Protein 4DI9 (pdb70)

B-factor: mean 16.0, std 7.0, range [6.7, 47.89]

Organism: Sphingobium sp. (strain NBRC 103272 / SYK-6) (NCBI:txid627192)

Nearest PDB structures (foldseek):
  4di9-assembly1_A  TM=1.003E+00  e=6.866E-66  Sphingomonas paucimobilis
  4dia-assembly1_A  TM=9.971E-01  e=6.787E-59  Sphingomonas paucimobilis
  4d8l-assembly1_A  TM=9.902E-01  e=5.652E-59  Sphingomonas paucimobilis
  4i6k-assembly1_A  TM=8.486E-01  e=2.952E-19  Acinetobacter baumannii AB0057
  4mup-assembly1_A  TM=8.308E-01  e=1.870E-17  Agrobacterium fabrum str. C58

GO terms:
  GO:001961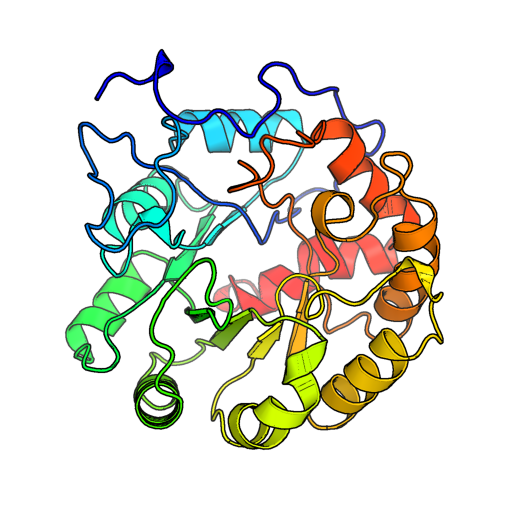9 3,4-dihydroxybenzoate catabolic process (P, IDA)
  GO:0047554 2-pyrone-4,6-dicarboxylate lactonase activity (F, IDA)
  GO:0047554 2-pyrone-4,6-dicarboxylate lactonase activity (F, EXP)

Foldseek 3Di:
DDQVPFDQQADPDFDQAPDAADPQFEQEAAEFDDCCVHQNWDPQFLGGHHGCALVNVVVVCVSHHHQAYAYEDALRRPQPCVRVLVSLVVSVPRYAYEGAHDLVDDLVVLVVNVVSRYQEYEFEPDCSGGVDGPLVSVLNSLVSHPPQHEYEYEAALVCLVVCLVSVVSRPHAYEYECLNQDQLQQFQPGDSNVSSVVSCVVDVRYAYELADLVRRQVVDPVSVSSLGNQLVVCVVSLQRYAYHQHPVRPPNSVPHDRSSSRSNSQCSSQVDPSSSCNHTHVNVCCRRVVVVD

Sequence (293 aa):
LTNDERILSWNETTPSKPRYTPPPGAIDAHCHVFGPMAQFPFSPKAKYLPRDAGPDMLFALRDHLGFARNVIVQASCHGTDNAATLDAIARRAQGKARGIAVVDDPAIDEAELAALHEGGMRGIRFNFLKRLVDDAPKDKFLEVAGRLPAGWHVVIYFEADILEELRPFMDAIPVPIVIDHMGRPDVRQGPDGADMKAFRRLLDSREDIWFKATCPDRLDPAGPPWDDFARSVAPLVADYADRVIWGTAWPHPNMQDAIPDDGLVVDMIPRIAPTPELQHKMLVTNPMRLYWSEEM

Secondary structure (DSSP, 8-state):
--GGGSBP-S-SSPPPPSS-PPTT-EEEEE--B--TTTSPPPTT-S--BPPB-HHHHHHHHHHHT-SEEEEEPPGGGTT--HHHHHHHHHTTTSEEEEE---TT--HHHHHHHHHTTEEEEEEE--TTT-S---HHHHHHHHTSPPTT-EEEEE--GGGHHHHHHHHHH-SS-EEEGGGG---GGG-TTSHHHHHHHHHHHH-TTEEEE---HHHH-TT-TT-HHHHHHHHHHHHHTTTSEE----TT-TT-TTS---HHHHHHTHHHHS-SHHHHHIIIIIHHHHHH-GGG-

Radius of gyration: 17.57 Å; Cα contacts (8 Å, |Δi|>4): 582; chains: 1; bounding box: 41×47×46 Å

CATH classification: 3.20.20.140

Solvent-accessible surface area: 11926 Å² total; per-residue (Å²): 120,90,58,108,125,16,73,46,2,10,44,121,120,27,52,131,15,217,29,114,10,34,130,28,0,0,2,0,2,0,6,1,0,1,33,49,102,118,42,84,22,21,142,171,27,95,28,64,3,42,29,0,6,12,105,75,0,24,62,12,37,87,51,2,37,10,35,35,1,0,0,0,0,2,17,0,3,15,80,75,10,36,2,1,50,42,0,12,62,135,7,155,54,95,5,38,0,0,0,35,13,78,32,84,16,75,92,73,99,1,52,63,18,50,148,30,8,0,34,0,1,18,6,13,13,1,118,112,15,47,89,104,19,44,68,97,114,20,56,116,1,0,52,72,25,30,101,74,3,3,0,0,0,7,1,73,32,124,40,6,98,98,0,67,95,9,1,97,55,3,82,29,47,0,0,0,0,3,2,2,50,3,38,0,142,79,4,32,100,12,71,32,2,101,16,3,36,124,2,1,106,54,38,161,52,1,26,0,0,0,0,2,2,14,36,14,2,99,87,19,75,89,9,74,36,0,6,116,0,0,24,47,0,0,55,89,26,18,76,37,1,0,3,1,1,1,7,0,0,13,48,21,77,140,60,69,5,28,0,0,72,3,0,24,4,0,43,101,0,0,84,53,102,114,24,30,97,68,0,0,24,37,0,0,18,98,18,1,3,72,111,94,116

InterPro domains:
  IPR006680 Amidohydrolase-related [PF04909] (26-288)
  IPR032466 Metal-dependent hydrolase [SSF51556] (22-288)
  IPR052358 Aromatic Compound Degradation Hydrolases [PTHR35563] (15-288)

Structure (mmCIF, N/CA/C/O backbone):
data_4DI9
#
_entry.id   4DI9
#
_cell.length_a   73.552
_cell.length_b   50.952
_cell.length_c   73.346
_cell.angle_alpha   90.00
_cell.angle_beta   91.86
_cell.angle_gamma   90.00
#
_symmetry.space_group_name_H-M   'C 1 2 1'
#
loop_
_entity.id
_entity.type
_entity.pdbx_description
1 polymer '2-pyrone-4,6-dicarbaxylate hydrolase'
2 non-polymer '(1E,3Z)-4-hydroxybuta-1,3-diene-1,2,4-tricarboxylic acid'
3 non-polymer 'ACETATE ION'
4 water water
#
loop_
_atom_site.group_PDB
_atom_site.id
_atom_site.type_symbol
_atom_site.label_atom_id
_atom_site.label_alt_id
_atom_site.label_comp_id
_atom_site.label_asym_id
_atom_site.label_entity_id
_atom_site.label_seq_id
_atom_site.pdbx_PDB_ins_code
_atom_site.Cartn_x
_atom_site.Cartn_y
_atom_site.Cartn_z
_atom_site.occupancy
_atom_site.B_iso_or_equiv
_atom_site.auth_seq_id
_atom_site.auth_comp_id
_atom_site.auth_asym_id
_atom_site.auth_atom_id
_atom_site.pdbx_PDB_model_num
ATOM 1 N N . LEU A 1 3 ? 5.151 12.651 16.206 1.00 32.03 3 LEU A N 1
ATOM 2 C CA . LEU A 1 3 ? 5.405 12.287 17.571 1.00 31.45 3 LEU A CA 1
ATOM 3 C C . LEU A 1 3 ? 6.799 12.300 18.083 1.00 29.32 3 LEU A C 1
ATOM 4 O O . LEU A 1 3 ? 7.510 11.415 17.806 1.00 28.96 3 LEU A O 1
ATOM 9 N N . THR A 1 4 ? 7.146 13.362 18.796 1.00 27.49 4 THR A N 1
ATOM 10 C CA . THR A 1 4 ? 8.479 13.891 18.888 1.00 24.50 4 THR A CA 1
ATOM 11 C C . THR A 1 4 ? 9.390 12.914 19.626 1.00 21.43 4 THR A C 1
ATOM 12 O O . THR A 1 4 ? 8.980 12.259 20.496 1.00 21.15 4 THR A O 1
ATOM 16 N N . ASN A 1 5 ? 10.645 12.924 19.229 1.00 19.11 5 ASN A N 1
ATOM 17 C CA . ASN A 1 5 ? 11.581 11.930 19.717 1.00 17.38 5 ASN A CA 1
ATOM 18 C C . ASN A 1 5 ? 11.679 11.842 21.232 1.00 16.63 5 ASN A C 1
ATOM 19 O O . ASN A 1 5 ? 11.660 10.740 21.802 1.00 15.69 5 ASN A O 1
ATOM 24 N N . ASP A 1 6 ? 11.780 12.981 21.906 1.00 17.04 6 ASP A N 1
ATOM 25 C CA . ASP A 1 6 ? 11.970 12.924 23.348 1.00 18.90 6 ASP A CA 1
ATOM 26 C C . ASP A 1 6 ? 10.686 12.526 24.122 1.00 18.42 6 ASP A C 1
ATOM 27 O O . ASP A 1 6 ? 10.737 12.293 25.336 1.00 18.75 6 ASP A O 1
ATOM 32 N N . GLU A 1 7 ? 9.563 12.404 23.401 1.00 18.31 7 GLU A N 1
ATOM 33 C CA . GLU A 1 7 ? 8.317 11.858 23.978 1.00 18.81 7 GLU A CA 1
ATOM 34 C C . GLU A 1 7 ? 8.187 10.338 23.839 1.00 17.61 7 GLU A C 1
ATOM 35 O O . GLU A 1 7 ? 7.427 9.701 24.572 1.00 18.10 7 GLU A O 1
ATOM 41 N N . ARG A 1 8 ? 8.931 9.753 22.908 1.00 15.70 8 ARG A N 1
ATOM 42 C CA . ARG A 1 8 ? 8.886 8.311 22.680 1.00 14.73 8 ARG A CA 1
ATOM 43 C C . ARG A 1 8 ? 9.791 7.578 23.672 1.00 14.51 8 ARG A C 1
ATOM 44 O O . ARG A 1 8 ? 10.531 8.224 24.417 1.00 15.14 8 ARG A O 1
ATOM 52 N N . ILE A 1 9 ? 9.730 6.243 23.680 1.00 12.86 9 ILE A N 1
ATOM 53 C CA . ILE A 1 9 ? 10.339 5.450 24.755 1.00 12.72 9 ILE A CA 1
ATOM 54 C C . ILE A 1 9 ? 11.839 5.261 24.605 1.00 11.62 9 ILE A C 1
ATOM 55 O O . ILE A 1 9 ? 12.308 4.677 23.629 1.00 12.85 9 ILE A O 1
ATOM 60 N N . LEU A 1 10 ? 12.571 5.740 25.608 1.00 11.57 10 LEU A N 1
ATOM 61 C CA . LEU A 1 10 ? 14.012 5.474 25.719 1.00 10.99 10 LEU A CA 1
ATOM 62 C C . LEU A 1 10 ? 14.218 4.166 26.476 1.00 10.13 10 LEU A C 1
ATOM 63 O O . LEU A 1 10 ? 13.719 3.991 27.587 1.00 10.60 10 LEU A O 1
ATOM 68 N N . SER A 1 11 ? 14.952 3.241 25.871 1.00 8.81 11 SER A N 1
ATOM 69 C CA . SER A 1 11 ? 15.192 1.949 26.494 1.00 8.37 11 SER A CA 1
ATOM 70 C C . SER A 1 11 ? 16.668 1.569 26.582 1.00 8.35 11 SER A C 1
ATOM 71 O O . SER A 1 11 ? 16.997 0.440 26.950 1.00 8.85 11 SER A O 1
ATOM 74 N N . TRP A 1 12 ? 17.542 2.528 26.265 1.00 7.93 12 TRP A N 1
ATOM 75 C CA . TRP A 1 12 ? 18.987 2.294 26.323 1.00 8.19 12 TRP A CA 1
ATOM 76 C C . TRP A 1 12 ? 19.674 3.351 27.173 1.00 8.17 12 TRP A C 1
ATOM 77 O O . TRP A 1 12 ? 19.107 4.410 27.481 1.00 8.60 12 TRP A O 1
ATOM 88 N N . ASN A 1 13 ? 20.908 3.035 27.553 1.00 8.93 13 ASN A N 1
ATOM 89 C CA . ASN A 1 13 ? 21.761 3.920 28.306 1.00 9.86 13 ASN A CA 1
ATOM 90 C C . ASN A 1 13 ? 22.473 4.847 27.327 1.00 10.48 13 ASN A C 1
ATOM 91 O O . ASN A 1 13 ? 23.158 4.383 26.406 1.00 11.07 13 ASN A O 1
ATOM 96 N N . GLU A 1 14 ? 22.293 6.155 27.503 1.00 11.19 14 GLU A N 1
ATOM 97 C CA . GLU A 1 14 ? 22.847 7.117 26.557 1.00 12.58 14 GLU A CA 1
ATOM 98 C C . GLU A 1 14 ? 24.347 7.338 26.716 1.00 13.19 14 GLU A C 1
ATOM 99 O O . GLU A 1 14 ? 24.986 7.883 25.805 1.00 14.54 14 GLU A O 1
ATOM 105 N N . THR A 1 15 ? 24.892 6.910 27.853 1.00 12.61 15 THR A N 1
ATOM 106 C CA A THR A 1 15 ? 26.326 7.004 28.127 0.50 12.97 15 THR A CA 1
ATOM 107 C CA B THR A 1 15 ? 26.323 7.009 28.135 0.50 12.97 15 THR A CA 1
ATOM 108 C C . THR A 1 15 ? 26.806 5.683 28.732 1.00 12.48 15 THR A C 1
ATOM 109 O O . THR A 1 15 ? 27.156 5.611 29.918 1.00 13.63 15 THR A O 1
ATOM 116 N N . PRO A 1 16 ? 26.803 4.611 27.919 1.00 11.72 16 PRO A N 1
ATOM 117 C CA . PRO A 1 16 ? 27.162 3.314 28.469 1.00 11.73 16 PRO A CA 1
ATOM 118 C C . PRO A 1 16 ? 28.612 3.257 28.916 1.00 11.89 16 PRO A C 1
ATOM 119 O O . PRO A 1 16 ? 29.480 3.945 28.347 1.00 12.30 16 PRO A O 1
ATOM 123 N N . SER A 1 17 ? 28.865 2.448 29.936 1.00 11.39 17 SER A N 1
ATOM 124 C CA . SER A 1 17 ? 30.236 2.205 30.365 1.00 11.52 17 SER A CA 1
ATOM 125 C C . SER A 1 17 ? 31.054 1.528 29.272 1.00 11.89 17 SER A C 1
ATOM 126 O O . SER A 1 17 ? 30.520 0.822 28.419 1.00 11.51 17 SER A O 1
ATOM 129 N N . LYS A 1 18 ? 32.366 1.726 29.317 1.00 13.32 18 LYS A N 1
ATOM 130 C CA . LYS A 1 18 ? 33.252 0.958 28.471 1.00 14.74 18 LYS A CA 1
ATOM 131 C C . LYS A 1 18 ? 33.318 -0.456 29.036 1.00 13.59 18 LYS A C 1
ATOM 132 O O . LYS A 1 18 ? 33.462 -0.628 30.249 1.00 14.12 18 LYS A O 1
ATOM 138 N N . PRO A 1 19 ? 33.204 -1.478 28.170 1.00 12.98 19 PRO A N 1
ATOM 139 C CA . PRO A 1 19 ? 33.396 -2.818 28.706 1.00 12.50 19 PRO A CA 1
ATOM 140 C C . PRO A 1 19 ? 34.826 -2.993 29.234 1.00 12.40 19 PRO A C 1
ATOM 141 O O . PRO A 1 19 ? 35.784 -2.425 28.675 1.00 12.65 19 PRO A O 1
ATOM 145 N N . ARG A 1 20 ? 34.969 -3.742 30.320 1.00 12.19 20 ARG A N 1
ATOM 146 C CA . ARG A 1 20 ? 36.289 -4.200 30.753 1.00 13.80 20 ARG A CA 1
ATOM 147 C C . ARG A 1 20 ? 36.856 -5.237 29.775 1.00 13.39 20 ARG A C 1
ATOM 148 O O . ARG A 1 20 ? 38.085 -5.355 29.616 1.00 14.41 20 ARG A O 1
ATOM 156 N N . TYR A 1 21 ? 35.964 -5.992 29.136 1.00 12.14 21 TYR A N 1
ATOM 157 C CA . TYR A 1 21 ? 36.326 -7.022 28.167 1.00 11.89 21 TYR A CA 1
ATOM 158 C C . TYR A 1 21 ? 36.502 -6.415 26.776 1.00 13.29 21 TYR A C 1
ATOM 159 O O . TYR A 1 21 ? 35.664 -5.645 26.328 1.00 14.10 21 TYR A O 1
ATOM 168 N N . THR A 1 22 ? 37.566 -6.815 26.082 1.00 14.11 22 THR A N 1
ATOM 169 C CA . THR A 1 22 ? 37.830 -6.370 24.708 1.00 14.69 22 THR A CA 1
ATOM 170 C C . THR A 1 22 ? 37.512 -7.496 23.719 1.00 13.90 22 THR A C 1
ATOM 171 O O . THR A 1 22 ? 38.202 -8.520 23.696 1.00 14.35 22 THR A O 1
ATOM 175 N N . PRO A 1 23 ? 36.444 -7.333 22.904 1.00 12.55 23 PRO A N 1
ATOM 176 C CA . PRO A 1 23 ? 36.138 -8.371 21.922 1.00 12.11 23 PRO A CA 1
ATOM 177 C C . PRO A 1 23 ? 37.288 -8.570 20.927 1.00 12.25 23 PRO A C 1
ATOM 178 O O . PRO A 1 23 ? 38.046 -7.626 20.643 1.00 12.98 23 PRO A O 1
ATOM 182 N N . PRO A 1 24 ? 37.422 -9.791 20.402 1.00 12.08 24 PRO A N 1
ATOM 183 C CA . PRO A 1 24 ? 38.503 -10.061 19.460 1.00 12.72 24 PRO A CA 1
ATOM 184 C C . PRO A 1 24 ? 38.264 -9.372 18.121 1.00 13.07 24 PRO A C 1
ATOM 185 O O . PRO A 1 24 ? 37.144 -8.936 17.844 1.00 12.67 24 PRO A O 1
ATOM 189 N N . PRO A 1 25 ? 39.306 -9.266 17.290 1.00 13.11 25 PRO A N 1
ATOM 190 C CA . PRO A 1 25 ? 39.106 -8.792 15.928 1.00 12.80 25 PRO A CA 1
ATOM 191 C C . PRO A 1 25 ? 38.025 -9.612 15.215 1.00 12.55 25 PRO A C 1
ATOM 192 O O . PRO A 1 25 ? 37.949 -10.836 15.382 1.00 13.19 25 PRO A O 1
ATOM 196 N N . GLY A 1 26 ? 37.169 -8.937 14.449 1.00 12.52 26 GLY A N 1
ATOM 197 C CA . GLY A 1 26 ? 36.136 -9.628 13.689 1.00 12.49 26 GLY A CA 1
ATOM 198 C C . GLY A 1 26 ? 34.895 -10.033 14.471 1.00 11.66 26 GLY A C 1
ATOM 199 O O . GLY A 1 26 ? 34.039 -10.734 13.933 1.00 12.44 26 GLY A O 1
ATOM 200 N N . ALA A 1 27 ? 34.799 -9.589 15.720 1.00 10.83 27 ALA A N 1
ATOM 201 C CA . ALA A 1 27 ? 33.662 -9.975 16.567 1.00 10.13 27 ALA A CA 1
ATOM 202 C C . ALA A 1 27 ? 32.340 -9.457 16.026 1.00 9.72 27 ALA A C 1
ATOM 203 O O . ALA A 1 27 ? 32.226 -8.315 15.576 1.00 9.95 27 ALA A O 1
ATOM 205 N N . ILE A 1 28 ? 31.339 -10.321 16.102 1.00 9.15 28 ILE A N 1
ATOM 206 C CA . ILE A 1 28 ? 30.021 -10.022 15.556 1.00 8.41 28 ILE A CA 1
ATOM 207 C C . ILE A 1 28 ? 28.981 -9.913 16.664 1.00 8.18 28 ILE A C 1
ATOM 208 O O . ILE A 1 28 ? 28.793 -10.847 17.473 1.00 8.48 28 ILE A O 1
ATOM 213 N N . ASP A 1 29 ? 28.319 -8.758 16.695 1.00 8.06 29 ASP A N 1
ATOM 214 C CA . ASP A 1 29 ? 27.134 -8.560 17.545 1.00 8.32 29 ASP A CA 1
ATOM 215 C C . ASP A 1 29 ? 25.959 -9.047 16.709 1.00 7.85 29 ASP A C 1
ATOM 216 O O . ASP A 1 29 ? 25.485 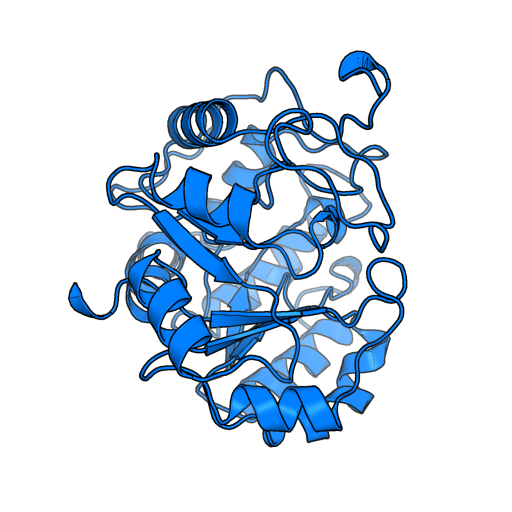-8.329 15.845 1.00 7.85 29 ASP A O 1
ATOM 221 N N . ALA A 1 30 ? 25.517 -10.287 16.967 1.00 7.90 30 ALA A N 1
ATOM 222 C CA . ALA A 1 30 ? 24.558 -10.963 16.098 1.00 8.07 30 ALA A CA 1
ATOM 223 C C . ALA A 1 30 ? 23.099 -10.760 16.492 1.00 7.38 30 ALA A C 1
ATOM 224 O O . ALA A 1 30 ? 22.212 -11.469 15.981 1.00 7.95 30 ALA A O 1
ATOM 226 N N . HIS A 1 31 ? 22.835 -9.803 17.376 1.00 7.05 31 HIS A N 1
ATOM 227 C CA . HIS A 1 31 ? 21.433 -9.485 17.704 1.00 7.16 31 HIS A CA 1
ATOM 228 C C . HIS A 1 31 ? 21.339 -8.052 18.157 1.00 7.05 31 HIS A C 1
ATOM 229 O O . HIS A 1 31 ? 21.680 -7.738 19.291 1.00 7.21 31 HIS A O 1
ATOM 236 N N . CYS A 1 32 ? 20.938 -7.183 17.242 1.00 7.35 32 CYS A N 1
ATOM 237 C CA . CYS A 1 32 ? 20.732 -5.783 17.553 1.00 7.33 32 CYS A CA 1
ATOM 238 C C . CYS A 1 32 ? 19.661 -5.253 16.609 1.00 7.29 32 CYS A C 1
ATOM 239 O O . CYS A 1 32 ? 19.222 -5.977 15.710 1.00 7.75 32 CYS A O 1
ATOM 242 N N . HIS A 1 33 ? 19.241 -4.003 16.807 1.00 6.94 33 HIS A N 1
ATOM 243 C CA . HIS A 1 33 ? 18.171 -3.444 15.993 1.00 7.81 33 HIS A CA 1
ATOM 244 C C . HIS A 1 33 ? 18.447 -1.987 15.706 1.00 7.74 33 HIS A C 1
ATOM 245 O O . HIS A 1 33 ? 19.228 -1.331 16.406 1.00 8.25 33 HIS A O 1
ATOM 252 N N . VAL A 1 34 ? 17.751 -1.475 14.695 1.00 7.92 34 VAL A N 1
ATOM 253 C CA . VAL A 1 34 ? 17.538 -0.036 14.551 1.00 7.59 34 VAL A CA 1
ATOM 254 C C . VAL A 1 34 ? 16.049 0.274 14.711 1.00 8.74 34 VAL A C 1
ATOM 255 O O . VAL A 1 34 ? 15.194 -0.555 14.373 1.00 9.71 34 VAL A O 1
ATOM 259 N N . PHE A 1 35 ? 15.766 1.463 15.240 1.00 9.29 35 PHE A N 1
ATOM 260 C CA . PHE A 1 35 ? 14.405 1.992 15.295 1.00 10.24 35 PHE A CA 1
ATOM 261 C C . PHE A 1 35 ? 14.368 3.258 14.450 1.00 10.04 35 PHE A C 1
ATOM 262 O O . PHE A 1 35 ? 15.058 4.230 14.754 1.00 10.10 35 PHE A O 1
ATOM 270 N N . GLY A 1 36 ? 13.547 3.268 13.406 1.00 10.55 36 GLY A N 1
ATOM 271 C CA . GLY A 1 36 ? 13.422 4.447 12.563 1.00 11.30 36 GLY A CA 1
ATOM 272 C C . GLY A 1 36 ? 14.734 4.786 11.893 1.00 12.42 36 GLY A C 1
ATOM 273 O O . GLY A 1 36 ? 15.438 3.879 11.449 1.00 12.78 36 GLY A O 1
ATOM 274 N N . PRO A 1 37 ? 15.084 6.090 11.847 1.00 13.04 37 PRO A N 1
ATOM 275 C CA . PRO A 1 37 ? 14.382 7.225 12.464 1.00 14.11 37 PRO A CA 1
ATOM 276 C C . PRO A 1 37 ? 12.953 7.401 11.932 1.00 14.55 37 PRO A C 1
ATOM 277 O O . PRO A 1 37 ? 12.695 7.254 10.733 1.00 14.81 37 PRO A O 1
ATOM 281 N N . MET A 1 38 ? 12.033 7.711 12.838 1.00 15.21 38 MET A N 1
ATOM 282 C CA . MET A 1 38 ? 10.598 7.710 12.537 1.00 16.05 38 MET A CA 1
ATOM 283 C C . MET A 1 38 ? 10.213 8.594 11.346 1.00 16.77 38 MET A C 1
ATOM 284 O O . MET A 1 38 ? 9.361 8.216 10.545 1.00 16.96 38 MET A O 1
ATOM 289 N N . ALA A 1 39 ? 10.857 9.752 11.233 1.00 17.32 39 ALA A N 1
ATOM 290 C CA . ALA A 1 39 ? 10.558 10.705 10.167 1.00 18.82 39 ALA A CA 1
ATOM 291 C C . ALA A 1 39 ? 10.761 10.104 8.778 1.00 19.54 39 ALA A C 1
ATOM 292 O O . ALA A 1 39 ? 9.991 10.409 7.854 1.00 20.28 39 ALA A O 1
ATOM 294 N N . GLN A 1 40 ? 11.783 9.260 8.628 1.00 18.89 40 GLN A N 1
ATOM 295 C CA . GLN A 1 40 ? 12.066 8.595 7.350 1.00 18.69 40 GLN A CA 1
ATOM 296 C C . GLN A 1 40 ? 11.410 7.218 7.249 1.00 17.40 40 GLN A C 1
ATOM 297 O O . GLN A 1 40 ? 10.926 6.824 6.184 1.00 17.70 40 GLN A O 1
ATOM 303 N N . PHE A 1 41 ? 11.426 6.480 8.359 1.00 15.27 41 PHE A N 1
ATOM 304 C CA . PHE A 1 41 ? 10.916 5.115 8.401 1.00 15.28 41 PHE A CA 1
ATOM 305 C C . PHE A 1 41 ? 9.870 5.002 9.502 1.00 15.67 41 PHE A C 1
ATOM 306 O O . PHE A 1 41 ? 10.207 4.821 10.676 1.00 14.88 41 PHE A O 1
ATOM 314 N N . PRO A 1 42 ? 8.583 5.137 9.139 1.00 16.51 42 PRO A N 1
ATOM 315 C CA . PRO A 1 42 ? 7.579 5.103 10.200 1.00 16.54 42 PRO A CA 1
ATOM 316 C C . PRO A 1 42 ? 7.420 3.717 10.817 1.00 15.45 42 PRO A C 1
ATOM 317 O O . PRO A 1 42 ? 7.798 2.701 10.214 1.00 15.15 42 PRO A O 1
ATOM 321 N N . PHE A 1 43 ? 6.886 3.693 12.029 1.00 15.51 43 PHE A N 1
ATOM 322 C CA . PHE A 1 43 ? 6.619 2.440 12.710 1.00 15.35 43 PHE A CA 1
ATOM 323 C C . PHE A 1 43 ? 5.354 1.798 12.131 1.00 16.02 43 PHE A C 1
ATOM 324 O O . PHE A 1 43 ? 4.527 2.481 11.502 1.00 17.37 43 PHE A O 1
ATOM 332 N N . SER A 1 44 ? 5.244 0.486 12.298 1.00 16.25 44 SER A N 1
ATOM 333 C CA . SER A 1 44 ? 4.098 -0.290 11.841 1.00 17.78 44 SER A CA 1
ATOM 334 C C . SER A 1 44 ? 2.868 0.036 12.679 1.00 19.18 44 SER A C 1
ATOM 335 O O . SER A 1 44 ? 2.983 0.298 13.883 1.00 18.75 44 SER A O 1
ATOM 338 N N . PRO A 1 45 ? 1.681 0.027 12.043 1.00 20.31 45 PRO A N 1
ATOM 339 C CA . PRO A 1 45 ? 0.446 0.210 12.805 1.00 21.16 45 PRO A CA 1
ATOM 340 C C . PRO A 1 45 ? 0.260 -0.905 13.839 1.00 21.28 45 PRO A C 1
ATOM 341 O O . PRO A 1 45 ? -0.454 -0.725 14.826 1.00 21.64 45 PRO A O 1
ATOM 345 N N . LYS A 1 46 ? 0.912 -2.043 13.609 1.00 21.01 46 LYS A N 1
ATOM 346 C CA . LYS A 1 46 ? 0.803 -3.185 14.518 1.00 21.64 46 LYS A CA 1
ATOM 347 C C . LYS A 1 46 ? 1.813 -3.152 15.678 1.00 20.22 46 LYS A C 1
ATOM 348 O O . LYS A 1 46 ? 1.777 -4.017 16.554 1.00 20.01 46 LYS A O 1
ATOM 354 N N . ALA A 1 47 ? 2.676 -2.133 15.693 1.00 18.92 47 ALA A N 1
ATOM 355 C CA . ALA A 1 47 ? 3.681 -1.965 16.753 1.00 18.21 47 ALA A CA 1
ATOM 356 C C . ALA A 1 47 ? 3.029 -1.844 18.129 1.00 17.98 47 ALA A C 1
ATOM 357 O O . ALA A 1 47 ? 2.034 -1.130 18.306 1.00 18.85 47 ALA A O 1
ATOM 359 N N . LYS A 1 48 ? 3.618 -2.525 19.104 1.00 17.33 48 LYS A N 1
ATOM 360 C CA . LYS A 1 48 ? 3.090 -2.523 20.468 1.00 18.07 48 LYS A CA 1
ATOM 361 C C . LYS A 1 48 ? 3.884 -1.583 21.381 1.00 17.30 48 LYS A C 1
ATOM 362 O O . LYS A 1 48 ? 3.511 -1.328 22.530 1.00 18.22 48 LYS A O 1
ATOM 368 N N . TYR A 1 49 ? 4.966 -1.040 20.834 1.00 14.91 49 TYR A N 1
ATOM 369 C CA . TYR A 1 49 ? 5.746 -0.014 21.499 1.00 13.97 49 TYR A CA 1
ATOM 370 C C . TYR A 1 49 ? 6.162 1.041 20.486 1.00 13.34 49 TYR A C 1
ATOM 371 O O . TYR A 1 49 ? 6.304 0.742 19.297 1.00 13.76 49 TYR A O 1
ATOM 380 N N . LEU A 1 50 ? 6.320 2.272 20.967 1.00 13.30 50 LEU A N 1
ATOM 381 C CA . LEU A 1 50 ? 6.740 3.394 20.145 1.00 13.90 50 LEU A CA 1
ATOM 382 C C . LEU A 1 50 ? 8.077 3.903 20.668 1.00 13.19 50 LEU A C 1
ATOM 383 O O . LEU A 1 50 ? 8.121 4.776 21.545 1.00 13.36 50 LEU A O 1
ATOM 388 N N . PRO A 1 51 ? 9.183 3.356 20.132 1.00 11.94 51 PRO A N 1
ATOM 389 C CA . PRO A 1 51 ? 10.496 3.669 20.678 1.00 11.41 51 PRO A CA 1
ATOM 390 C C . PRO A 1 51 ? 11.027 5.002 20.159 1.00 11.26 51 PRO A C 1
ATOM 391 O O . PRO A 1 51 ? 10.608 5.486 19.103 1.00 11.35 51 PRO A O 1
ATOM 395 N N . ARG A 1 52 ? 11.951 5.585 20.911 1.00 11.70 52 ARG A N 1
ATOM 396 C CA . ARG A 1 52 ? 12.766 6.687 20.425 1.00 11.90 52 ARG A CA 1
ATOM 397 C C . ARG A 1 52 ? 13.635 6.196 19.250 1.00 11.22 52 ARG A C 1
ATOM 398 O O . ARG A 1 52 ? 13.916 4.994 19.111 1.00 11.43 52 ARG A O 1
ATOM 406 N N . ASP A 1 53 ? 14.029 7.137 18.396 1.00 11.27 53 ASP A N 1
ATOM 407 C CA . ASP A 1 53 ? 14.874 6.851 17.237 1.00 12.21 53 ASP A CA 1
ATOM 408 C C . ASP A 1 53 ? 16.194 6.233 17.691 1.00 11.72 53 ASP A C 1
ATOM 409 O O . ASP A 1 53 ? 16.810 6.690 18.659 1.00 12.80 53 ASP A O 1
ATOM 414 N N . ALA A 1 54 ? 16.615 5.195 16.980 1.00 11.59 54 ALA A N 1
ATOM 415 C CA . ALA A 1 54 ? 17.902 4.557 17.238 1.00 11.25 54 ALA A CA 1
ATOM 416 C C . ALA A 1 54 ? 18.397 4.139 15.864 1.00 10.72 54 ALA A C 1
ATOM 417 O O . ALA A 1 54 ? 18.236 3.002 15.442 1.00 11.21 54 ALA A O 1
ATOM 419 N N . GLY A 1 55 ? 18.974 5.095 15.146 1.00 11.10 55 GLY A N 1
ATOM 420 C CA . GLY A 1 55 ? 19.342 4.871 13.754 1.00 10.69 55 GLY A CA 1
ATOM 421 C C . GLY A 1 55 ? 20.724 4.293 13.541 1.00 10.48 55 GLY A C 1
ATOM 422 O O . GLY A 1 55 ? 21.447 4.018 14.508 1.00 10.84 55 GLY A O 1
ATOM 423 N N . PRO A 1 56 ? 21.097 4.128 12.262 1.00 11.06 56 PRO A N 1
ATOM 424 C CA . PRO A 1 56 ? 22.356 3.470 11.924 1.00 11.66 56 PRO A CA 1
ATOM 425 C C . PRO A 1 56 ? 23.569 4.159 12.535 1.00 12.24 56 PRO A C 1
ATOM 426 O O . PRO A 1 56 ? 24.442 3.482 13.057 1.00 11.89 56 PRO A O 1
ATOM 430 N N . ASP A 1 57 ? 23.628 5.485 12.505 1.00 12.75 57 ASP A N 1
ATOM 431 C CA . ASP A 1 57 ? 24.798 6.141 13.081 1.00 14.63 57 ASP A CA 1
ATOM 432 C C . ASP A 1 57 ? 24.932 5.875 14.584 1.00 12.63 57 ASP A C 1
ATOM 433 O O . ASP A 1 57 ? 26.041 5.696 15.101 1.00 11.75 57 ASP A O 1
ATOM 438 N N . MET A 1 58 ? 23.805 5.813 15.280 1.00 11.72 58 MET A N 1
ATOM 439 C CA . MET A 1 58 ? 23.827 5.469 16.694 1.00 10.69 58 MET A CA 1
ATOM 440 C C . MET A 1 58 ? 24.279 4.021 16.896 1.00 9.99 58 MET A C 1
ATOM 441 O O . MET A 1 58 ? 25.098 3.747 17.787 1.00 10.18 58 MET A O 1
ATOM 446 N N . LEU A 1 59 ? 23.756 3.111 16.065 1.00 9.37 59 LEU A N 1
ATOM 447 C CA . LEU A 1 59 ? 24.177 1.711 16.125 1.00 9.06 59 LEU A CA 1
ATOM 448 C C . LEU A 1 59 ? 25.686 1.561 15.925 1.00 8.80 59 LEU A C 1
ATOM 449 O O . LEU A 1 59 ? 26.341 0.846 16.687 1.00 8.83 59 LEU A O 1
ATOM 454 N N . PHE A 1 60 ? 26.235 2.245 14.927 1.00 9.45 60 PHE A N 1
ATOM 455 C CA . PHE A 1 60 ? 27.658 2.063 14.646 1.00 9.99 60 PHE A CA 1
ATOM 456 C C . PHE A 1 60 ? 28.519 2.715 15.726 1.00 9.13 60 PHE A C 1
ATOM 457 O O . PHE A 1 60 ? 29.580 2.198 16.052 1.00 9.96 60 PHE A O 1
ATOM 465 N N . ALA A 1 61 ? 28.044 3.815 16.309 1.00 9.56 61 ALA A N 1
ATOM 466 C CA . ALA A 1 61 ? 28.741 4.446 17.440 1.00 10.14 61 ALA A CA 1
ATOM 467 C C . ALA A 1 61 ? 28.792 3.477 18.630 1.00 10.25 61 ALA A C 1
ATOM 468 O O . ALA A 1 61 ? 29.823 3.334 19.290 1.00 11.64 61 ALA A O 1
ATOM 470 N N . LEU A 1 62 ? 27.672 2.800 18.883 1.00 9.91 62 LEU A N 1
ATOM 471 C CA . LEU A 1 62 ? 27.582 1.806 19.953 1.00 9.58 62 LEU A CA 1
ATOM 472 C C . LEU A 1 62 ? 28.490 0.596 19.664 1.00 9.15 62 LEU A C 1
ATOM 473 O O . LEU A 1 62 ? 29.263 0.166 20.531 1.00 9.74 62 LEU A O 1
ATOM 478 N N . ARG A 1 63 ? 28.416 0.089 18.436 1.00 8.95 63 ARG A N 1
ATOM 479 C CA . ARG A 1 63 ? 29.306 -0.979 17.957 1.00 8.84 63 ARG A CA 1
ATOM 480 C C . ARG A 1 63 ? 30.771 -0.639 18.221 1.00 9.21 63 ARG A C 1
ATOM 481 O O . ARG A 1 63 ? 31.514 -1.457 18.778 1.00 9.36 63 ARG A O 1
ATOM 489 N N . ASP A 1 64 ? 31.165 0.572 17.840 1.00 9.71 64 ASP A N 1
ATOM 490 C CA . ASP A 1 64 ? 32.556 0.998 17.969 1.00 10.97 64 ASP A CA 1
ATOM 491 C C . ASP A 1 64 ? 32.935 1.160 19.436 1.00 11.61 64 ASP A C 1
ATOM 492 O O . ASP A 1 64 ? 34.037 0.772 19.845 1.00 13.07 64 ASP A O 1
ATOM 497 N N . HIS A 1 65 ? 32.023 1.731 20.225 1.00 11.53 65 HIS A N 1
ATOM 498 C CA . HIS A 1 65 ? 32.252 1.922 21.652 1.00 11.84 65 HIS A CA 1
ATOM 499 C C . HIS A 1 65 ? 32.504 0.593 22.349 1.00 11.32 65 HIS A C 1
ATOM 500 O O . HIS A 1 65 ? 33.366 0.498 23.211 1.00 12.56 65 HIS A O 1
ATOM 507 N N . LEU A 1 66 ? 31.744 -0.434 21.977 1.00 9.88 66 LEU A N 1
ATOM 508 C CA . LEU A 1 66 ? 31.888 -1.752 22.603 1.00 10.39 66 LEU A CA 1
ATOM 509 C C . LEU A 1 66 ? 33.012 -2.608 22.020 1.00 11.37 66 LEU A C 1
ATOM 510 O O . LEU A 1 66 ? 33.412 -3.599 22.640 1.00 12.55 66 LEU A O 1
ATOM 515 N N . GLY A 1 67 ? 33.505 -2.242 20.834 1.00 10.91 67 GLY A N 1
ATOM 516 C CA . GLY A 1 67 ? 34.621 -2.970 20.209 1.00 11.20 67 GLY A CA 1
ATOM 517 C C . GLY A 1 67 ? 34.248 -4.100 19.268 1.00 11.37 67 GLY A C 1
ATOM 518 O O . GLY A 1 67 ? 35.061 -4.992 19.006 1.00 12.12 67 GLY A O 1
ATOM 519 N N . PHE A 1 68 ? 33.033 -4.065 18.740 1.00 10.05 68 PHE A N 1
ATOM 520 C CA . PHE A 1 68 ? 32.606 -5.046 17.756 1.00 9.79 68 PHE A CA 1
ATOM 521 C C . PHE A 1 68 ? 32.942 -4.635 16.333 1.00 9.96 68 PHE A C 1
ATOM 522 O O . PHE A 1 68 ? 33.025 -3.445 16.021 1.00 11.40 68 PHE A O 1
ATOM 530 N N . ALA A 1 69 ? 33.121 -5.636 15.477 1.00 8.87 69 ALA A N 1
ATOM 531 C CA . ALA A 1 69 ? 33.479 -5.400 14.081 1.00 9.83 69 ALA A CA 1
ATOM 532 C C . ALA A 1 69 ? 32.281 -5.398 13.147 1.00 10.22 69 ALA A C 1
ATOM 533 O O . ALA A 1 69 ? 32.248 -4.621 12.189 1.00 10.56 69 ALA A O 1
ATOM 535 N N . ARG A 1 70 ? 31.295 -6.252 13.425 1.00 10.11 70 ARG A N 1
ATOM 536 C CA . ARG A 1 70 ? 30.166 -6.450 12.527 1.00 10.27 70 ARG A CA 1
ATOM 537 C C . ARG A 1 70 ? 28.888 -6.620 13.345 1.00 9.45 70 ARG A C 1
ATOM 538 O O . ARG A 1 70 ? 28.944 -6.889 14.554 1.00 9.10 70 ARG A O 1
ATOM 546 N N . ASN A 1 71 ? 27.753 -6.480 12.672 1.00 8.82 71 ASN A N 1
ATOM 547 C CA . ASN A 1 71 ? 26.447 -6.618 13.309 1.00 8.48 71 ASN A CA 1
ATOM 548 C C . ASN A 1 71 ? 25.527 -7.438 12.441 1.00 8.45 71 ASN A C 1
ATOM 549 O O . ASN A 1 71 ? 25.612 -7.383 11.204 1.00 9.01 71 ASN A O 1
ATOM 554 N N . VAL A 1 72 ? 24.644 -8.192 13.094 1.00 8.30 72 VAL A N 1
ATOM 555 C CA . VAL A 1 72 ? 23.446 -8.704 12.441 1.00 7.74 72 VAL A CA 1
ATOM 556 C C . VAL A 1 72 ? 22.292 -7.862 12.948 1.00 7.80 72 VAL A C 1
ATOM 557 O O . VAL A 1 72 ? 21.961 -7.880 14.146 1.00 7.92 72 VAL A O 1
ATOM 561 N N . ILE A 1 73 ? 21.705 -7.108 12.021 1.00 7.14 73 ILE A N 1
ATOM 562 C CA . ILE A 1 73 ? 20.647 -6.156 12.355 1.00 7.94 73 ILE A CA 1
ATOM 563 C C . ILE A 1 73 ? 19.302 -6.840 12.114 1.00 8.45 73 ILE A C 1
ATOM 564 O O . ILE A 1 73 ? 18.972 -7.215 10.986 1.00 8.77 73 ILE A O 1
ATOM 569 N N . VAL A 1 74 ? 18.582 -7.057 13.209 1.00 8.52 74 VAL A N 1
ATOM 570 C CA . VAL A 1 74 ? 17.379 -7.881 13.212 1.00 8.85 74 VAL A CA 1
ATOM 571 C C . VAL A 1 74 ? 16.163 -6.958 13.162 1.00 8.86 74 VAL A C 1
ATOM 572 O O . VAL A 1 74 ? 15.992 -6.083 14.009 1.00 9.07 74 VAL A O 1
ATOM 576 N N . GLN A 1 75 ? 15.316 -7.144 12.149 1.00 9.44 75 GLN A N 1
ATOM 577 C CA . GLN A 1 75 ? 14.075 -6.385 12.073 1.00 10.31 75 GLN A CA 1
ATOM 578 C C . GLN A 1 75 ? 13.317 -6.433 13.399 1.00 10.75 75 GLN A C 1
ATOM 579 O O . GLN A 1 75 ? 13.124 -7.516 13.963 1.00 11.53 75 GLN A O 1
ATOM 585 N N . A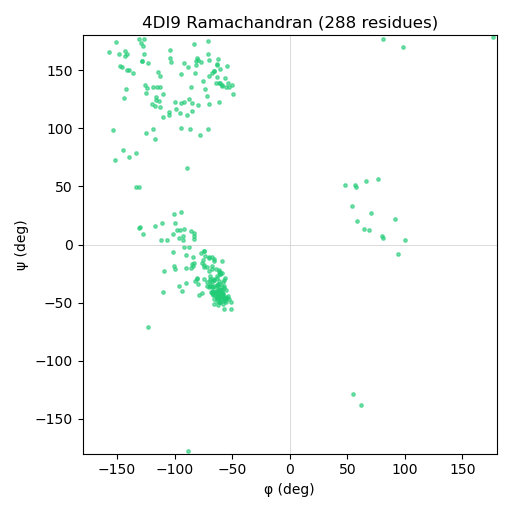LA A 1 76 ? 12.915 -5.257 13.887 1.00 10.81 76 ALA A N 1
ATOM 586 C CA . ALA A 1 76 ? 12.234 -5.108 15.172 1.00 11.56 76 ALA A CA 1
ATOM 587 C C . ALA A 1 76 ? 10.732 -5.114 14.928 1.00 12.75 76 ALA A C 1
ATOM 588 O O . ALA A 1 76 ? 10.282 -4.618 13.899 1.00 12.81 76 ALA A O 1
ATOM 590 N N . SER A 1 77 ? 9.960 -5.663 15.869 1.00 13.29 77 SER A N 1
ATOM 591 C CA . SER A 1 77 ? 8.512 -5.793 15.684 1.00 13.97 77 SER A CA 1
ATOM 592 C C . SER A 1 77 ? 7.798 -4.452 15.571 1.00 13.94 77 SER A C 1
ATOM 593 O O . SER A 1 77 ? 6.698 -4.388 15.001 1.00 14.99 77 SER A O 1
ATOM 596 N N . CYS A 1 78 ? 8.418 -3.377 16.070 1.00 13.05 78 CYS A N 1
ATOM 597 C CA . CYS A 1 78 ? 7.817 -2.045 15.924 1.00 12.94 78 CYS A CA 1
ATOM 598 C C . CYS A 1 78 ? 7.761 -1.593 14.460 1.00 12.53 78 CYS A C 1
ATOM 599 O O . CYS A 1 78 ? 7.055 -0.637 14.139 1.00 13.31 78 CYS A O 1
ATOM 602 N N . HIS A 1 79 ? 8.488 -2.286 13.585 1.00 11.76 79 HIS A N 1
ATOM 603 C CA . HIS A 1 79 ? 8.437 -1.980 12.156 1.00 12.12 79 HIS A CA 1
ATOM 604 C C . HIS A 1 79 ? 7.671 -3.027 11.337 1.00 12.99 79 HIS A C 1
ATOM 605 O O . HIS A 1 79 ? 7.610 -2.944 10.107 1.00 13.34 79 HIS A O 1
ATOM 612 N N . GLY A 1 80 ? 7.086 -4.010 12.016 1.00 13.68 80 GLY A N 1
ATOM 613 C CA . GLY A 1 80 ? 6.266 -5.005 11.322 1.00 14.90 80 GLY A CA 1
ATOM 614 C C . GLY A 1 80 ? 6.980 -5.712 10.186 1.00 15.44 80 GLY A C 1
ATOM 615 O O . GLY A 1 80 ? 8.091 -6.229 10.357 1.00 16.00 80 GLY A O 1
ATOM 616 N N . THR A 1 81 ? 6.345 -5.729 9.011 1.00 15.31 81 THR A N 1
ATOM 617 C CA . THR A 1 81 ? 6.903 -6.404 7.849 1.00 15.48 81 THR A CA 1
ATOM 618 C C . THR A 1 81 ? 7.557 -5.420 6.879 1.00 15.47 81 THR A C 1
ATOM 619 O O . THR A 1 81 ? 7.931 -5.794 5.767 1.00 16.80 81 THR A O 1
ATOM 623 N N . ASP A 1 82 ? 7.696 -4.165 7.305 1.00 14.83 82 ASP A N 1
ATOM 624 C CA . ASP A 1 82 ? 8.397 -3.157 6.511 1.00 15.50 82 ASP A CA 1
ATOM 625 C C . ASP A 1 82 ? 9.850 -3.103 6.980 1.00 13.19 82 ASP A C 1
ATOM 626 O O . ASP A 1 82 ? 10.156 -2.492 8.009 1.00 13.00 82 ASP A O 1
ATOM 631 N N . ASN A 1 83 ? 10.722 -3.758 6.219 1.00 12.70 83 ASN A N 1
ATOM 632 C CA . ASN A 1 83 ? 12.131 -3.891 6.600 1.00 12.02 83 ASN A CA 1
ATOM 633 C C . ASN A 1 83 ? 13.006 -2.720 6.170 1.00 11.78 83 ASN A C 1
ATOM 634 O O . ASN A 1 83 ? 14.227 -2.811 6.252 1.00 12.02 83 ASN A O 1
ATOM 639 N N . ALA A 1 84 ? 12.394 -1.626 5.719 1.00 11.49 84 ALA A N 1
ATOM 640 C CA . ALA A 1 84 ? 13.147 -0.491 5.166 1.00 11.80 84 ALA A CA 1
ATOM 641 C C . ALA A 1 84 ? 14.212 0.087 6.099 1.00 11.08 84 ALA A C 1
ATOM 642 O O . ALA A 1 84 ? 15.344 0.324 5.655 1.00 11.09 84 ALA A O 1
ATOM 644 N N . ALA A 1 85 ? 13.879 0.315 7.371 1.00 10.15 85 ALA A N 1
ATOM 645 C CA . ALA A 1 85 ? 14.864 0.908 8.283 1.00 9.93 85 ALA A CA 1
ATOM 646 C C . ALA A 1 85 ? 16.054 -0.016 8.462 1.00 9.68 85 ALA A C 1
ATOM 647 O O . ALA A 1 85 ? 17.209 0.422 8.379 1.00 9.96 85 ALA A O 1
ATOM 649 N N . THR A 1 86 ? 15.775 -1.297 8.687 1.00 9.55 86 THR A N 1
ATOM 650 C CA . THR A 1 86 ? 16.830 -2.297 8.804 1.00 9.45 86 THR A CA 1
ATOM 651 C C . THR A 1 86 ? 17.694 -2.350 7.536 1.00 10.30 86 THR A C 1
ATOM 652 O O . THR A 1 86 ? 18.916 -2.423 7.621 1.00 9.96 86 THR A O 1
ATOM 656 N N . LEU A 1 87 ? 17.052 -2.322 6.368 1.00 10.24 87 LEU A N 1
ATOM 657 C CA . LEU A 1 87 ? 17.783 -2.393 5.104 1.00 11.08 87 LEU A CA 1
ATOM 658 C C . LEU A 1 87 ? 18.711 -1.204 4.918 1.00 10.91 87 LEU A C 1
ATOM 659 O O . LEU A 1 87 ? 19.863 -1.364 4.479 1.00 10.20 87 LEU A O 1
ATOM 664 N N . ASP A 1 88 ? 18.235 -0.018 5.277 1.00 11.03 88 ASP A N 1
ATOM 665 C CA . ASP A 1 88 ? 19.067 1.174 5.186 1.00 11.43 88 ASP A CA 1
ATOM 666 C C . ASP A 1 88 ? 20.255 1.070 6.143 1.00 11.20 88 ASP A C 1
ATOM 667 O O . ASP A 1 88 ? 21.376 1.444 5.788 1.00 11.61 88 ASP A O 1
ATOM 672 N N . ALA A 1 89 ? 20.023 0.544 7.344 1.00 10.46 89 ALA A N 1
ATOM 673 C CA . ALA A 1 89 ? 21.115 0.373 8.305 1.00 10.31 89 ALA A CA 1
ATOM 674 C C . ALA A 1 89 ? 22.173 -0.583 7.752 1.00 9.85 89 ALA A C 1
ATOM 675 O O . ALA A 1 89 ? 23.381 -0.310 7.863 1.00 10.04 89 ALA A O 1
ATOM 677 N N . ILE A 1 90 ? 21.739 -1.686 7.138 1.00 10.01 90 ILE A N 1
ATOM 678 C CA . ILE A 1 90 ? 22.673 -2.633 6.546 1.00 10.95 90 ILE A CA 1
ATOM 679 C C . ILE A 1 90 ? 23.483 -1.951 5.440 1.00 11.92 90 ILE A C 1
ATOM 680 O O . ILE A 1 90 ? 24.702 -2.124 5.365 1.00 13.05 90 ILE A O 1
ATOM 685 N N . ALA A 1 91 ? 22.813 -1.165 4.600 1.00 11.61 91 ALA A N 1
ATOM 686 C CA . ALA A 1 91 ? 23.500 -0.472 3.509 1.00 13.08 91 ALA A CA 1
ATOM 687 C C . ALA A 1 91 ? 24.557 0.480 4.074 1.00 13.68 91 ALA A C 1
ATOM 688 O O . ALA A 1 91 ? 25.700 0.509 3.594 1.00 14.85 91 ALA A O 1
ATOM 690 N N . ARG A 1 92 ? 24.178 1.230 5.107 1.00 13.44 92 ARG A N 1
ATOM 691 C CA A ARG A 1 92 ? 25.063 2.215 5.721 0.50 13.49 92 ARG A CA 1
ATOM 692 C CA B ARG A 1 92 ? 25.064 2.215 5.724 0.50 14.09 92 ARG A CA 1
ATOM 693 C C . ARG A 1 92 ? 26.252 1.590 6.451 1.00 13.58 92 ARG A C 1
ATOM 694 O O . ARG A 1 92 ? 27.229 2.270 6.746 1.00 14.13 92 ARG A O 1
ATOM 709 N N . ALA A 1 93 ? 26.173 0.288 6.725 1.00 12.40 93 ALA A N 1
ATOM 710 C CA . ALA A 1 93 ? 27.261 -0.418 7.403 1.00 12.47 93 ALA A CA 1
ATOM 711 C C . ALA A 1 93 ? 28.427 -0.718 6.482 1.00 13.37 93 ALA A C 1
ATOM 712 O O . ALA A 1 93 ? 29.472 -1.205 6.935 1.00 12.72 93 ALA A O 1
ATOM 714 N N . GLN A 1 94 ? 28.249 -0.456 5.206 1.00 14.53 94 GLN A N 1
ATOM 715 C CA . GLN A 1 94 ? 29.304 -0.619 4.226 1.00 15.97 94 GLN A CA 1
ATOM 716 C C . GLN A 1 94 ? 30.025 -1.977 4.334 1.00 15.69 94 GLN A C 1
ATOM 717 O O . GLN A 1 94 ? 31.204 -2.061 4.347 1.00 16.66 94 GLN A O 1
ATOM 723 N N . GLY A 1 95 ? 29.228 -3.028 4.350 1.00 14.94 95 GLY A N 1
ATOM 724 C CA . GLY A 1 95 ? 29.758 -4.380 4.337 1.00 14.68 95 GLY A CA 1
ATOM 725 C C . GLY A 1 95 ? 29.917 -4.996 5.719 1.00 14.28 95 GLY A C 1
ATOM 726 O O . GLY A 1 95 ? 30.189 -6.184 5.836 1.00 15.58 95 GLY A O 1
ATOM 727 N N . LYS A 1 96 ? 29.729 -4.203 6.770 1.00 12.62 96 LYS A N 1
ATOM 728 C CA . LYS A 1 96 ? 29.935 -4.705 8.144 1.00 11.71 96 LYS A CA 1
ATOM 729 C C . LYS A 1 96 ? 28.650 -5.191 8.815 1.00 10.46 96 LYS A C 1
AT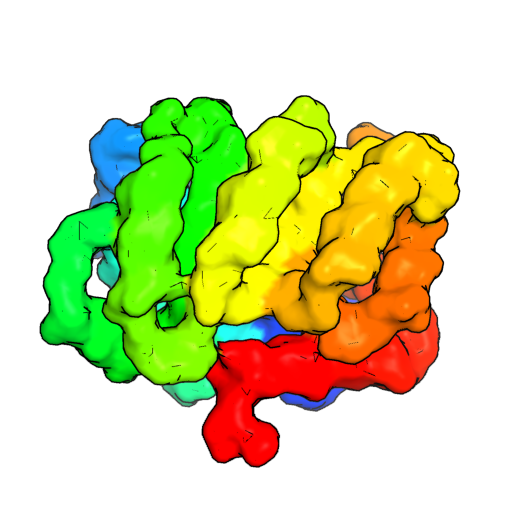OM 730 O O . LYS A 1 96 ? 28.640 -5.468 10.022 1.00 11.09 96 LYS A O 1
ATOM 736 N N . ALA A 1 97 ? 27.586 -5.345 8.031 1.00 10.26 97 ALA A N 1
ATOM 737 C CA . ALA A 1 97 ? 26.332 -5.880 8.584 1.00 9.99 97 ALA A CA 1
ATOM 738 C C . ALA A 1 97 ? 25.604 -6.829 7.640 1.00 10.49 97 ALA A C 1
ATOM 739 O O . ALA A 1 97 ? 25.705 -6.719 6.411 1.00 11.20 97 ALA A O 1
ATOM 741 N N . ARG A 1 98 ? 24.887 -7.769 8.251 1.00 9.72 98 ARG A N 1
ATOM 742 C CA . ARG A 1 98 ? 23.892 -8.595 7.571 1.00 10.56 98 ARG A CA 1
ATOM 743 C C . ARG A 1 98 ? 22.614 -8.454 8.385 1.00 10.29 98 ARG A C 1
ATOM 744 O O . ARG A 1 98 ? 22.603 -7.750 9.396 1.00 10.17 98 ARG A O 1
ATOM 752 N N . GLY A 1 99 ? 21.530 -9.068 7.943 1.00 10.24 99 GLY A N 1
ATOM 753 C CA . GLY A 1 99 ? 20.251 -8.810 8.579 1.00 10.47 99 GLY A CA 1
ATOM 754 C C . GLY A 1 99 ? 19.329 -9.998 8.688 1.00 10.62 99 GLY A C 1
ATOM 755 O O . GLY A 1 99 ? 19.529 -11.021 8.039 1.00 11.46 99 GLY A O 1
ATOM 756 N N . ILE A 1 100 ? 18.299 -9.814 9.508 1.00 10.34 100 ILE A N 1
ATOM 757 C CA . ILE A 1 100 ? 17.165 -10.714 9.601 1.00 10.25 100 ILE A CA 1
ATOM 758 C C . ILE A 1 100 ? 15.904 -9.899 9.341 1.00 10.48 100 ILE A C 1
ATOM 759 O O . ILE A 1 100 ? 15.767 -8.795 9.857 1.00 10.38 100 ILE A O 1
ATOM 764 N N . ALA A 1 101 ? 15.011 -10.441 8.511 1.00 11.04 101 ALA A N 1
ATOM 765 C CA . ALA A 1 101 ? 13.789 -9.749 8.113 1.00 11.08 101 ALA A CA 1
ATOM 766 C C . ALA A 1 101 ? 12.565 -10.307 8.830 1.00 11.19 101 ALA A C 1
ATOM 767 O O . ALA A 1 101 ? 12.611 -11.422 9.343 1.00 11.83 101 ALA A O 1
ATOM 769 N N . VAL A 1 102 ? 11.484 -9.533 8.864 1.00 11.31 102 VAL A N 1
ATOM 770 C CA . VAL A 1 102 ? 10.151 -10.082 9.168 1.00 11.91 102 VAL A CA 1
ATOM 771 C C . VAL A 1 102 ? 9.319 -9.869 7.921 1.00 13.16 102 VAL A C 1
ATOM 772 O O . VAL A 1 102 ? 9.264 -8.758 7.387 1.00 12.93 102 VAL A O 1
ATOM 776 N N . VAL A 1 103 ? 8.712 -10.947 7.439 1.00 14.72 103 VAL A N 1
ATOM 777 C CA . VAL A 1 103 ? 7.989 -10.898 6.177 1.00 15.52 103 VAL A CA 1
ATOM 778 C C . VAL A 1 103 ? 6.542 -11.328 6.320 1.00 17.18 103 VAL A C 1
ATOM 779 O O . VAL A 1 103 ? 6.178 -12.039 7.263 1.00 16.97 103 VAL A O 1
ATOM 783 N N . ASP A 1 104 ? 5.721 -10.867 5.385 1.00 18.72 104 ASP A N 1
ATOM 784 C CA A ASP A 1 104 ? 4.381 -11.398 5.176 0.50 19.94 104 ASP A CA 1
ATOM 785 C CA B ASP A 1 104 ? 4.395 -11.429 5.257 0.50 19.86 104 ASP A CA 1
ATOM 786 C C . ASP A 1 104 ? 4.592 -12.840 4.723 1.00 19.32 104 ASP A C 1
ATOM 787 O O . ASP A 1 104 ? 5.384 -13.063 3.808 1.00 18.50 104 ASP A O 1
ATOM 796 N N . PRO A 1 105 ? 3.901 -13.822 5.338 1.00 19.59 105 PRO A N 1
ATOM 797 C CA . PRO A 1 105 ? 4.133 -15.190 4.860 1.00 20.12 105 PRO A CA 1
ATOM 798 C C . PRO A 1 105 ? 3.816 -15.426 3.371 1.00 20.91 105 PRO A C 1
ATOM 799 O O . PRO A 1 105 ? 4.245 -16.434 2.807 1.00 20.94 105 PRO A O 1
ATOM 803 N N . ALA A 1 106 ? 3.111 -14.487 2.741 1.00 21.30 106 ALA A N 1
ATOM 804 C CA . ALA A 1 106 ? 2.778 -14.592 1.320 1.00 22.45 106 ALA A CA 1
ATOM 805 C C . ALA A 1 106 ? 3.794 -13.903 0.400 1.00 22.24 106 ALA A C 1
ATOM 806 O O . ALA A 1 106 ? 3.576 -13.796 -0.811 1.00 23.35 106 ALA A O 1
ATOM 808 N N . ILE A 1 107 ? 4.900 -13.438 0.976 1.00 21.07 107 ILE A N 1
ATOM 809 C CA . ILE A 1 107 ? 5.932 -12.735 0.218 1.00 20.32 107 ILE A CA 1
ATOM 810 C C . ILE A 1 107 ? 6.390 -13.541 -1.001 1.00 21.45 107 ILE A C 1
ATOM 811 O O . ILE A 1 107 ? 6.600 -14.751 -0.921 1.00 21.70 107 ILE A O 1
ATOM 816 N N . ASP A 1 108 ? 6.518 -12.864 -2.133 1.00 22.79 108 ASP A N 1
ATOM 817 C CA . ASP A 1 108 ? 6.914 -13.536 -3.358 1.00 24.84 108 ASP A CA 1
ATOM 818 C C . ASP A 1 108 ? 8.430 -13.755 -3.396 1.00 23.77 108 ASP A C 1
ATOM 819 O O . ASP A 1 108 ? 9.178 -13.081 -2.682 1.00 22.47 108 ASP A O 1
ATOM 824 N N . GLU A 1 109 ? 8.869 -14.712 -4.207 1.00 24.02 109 GLU A N 1
ATOM 825 C CA . GLU A 1 109 ? 10.287 -15.066 -4.311 1.00 24.06 109 GLU A CA 1
ATOM 826 C C . GLU A 1 109 ? 11.150 -13.920 -4.829 1.00 23.23 109 GLU A C 1
ATOM 827 O O . GLU A 1 109 ? 12.305 -13.788 -4.427 1.00 22.78 109 GLU A O 1
ATOM 833 N N . ALA A 1 110 ? 10.596 -13.096 -5.716 1.00 22.73 110 ALA A N 1
ATOM 834 C CA . ALA A 1 110 ? 11.317 -11.917 -6.201 1.00 21.97 110 ALA A CA 1
ATOM 835 C C . ALA A 1 110 ? 11.623 -10.928 -5.062 1.00 20.88 110 ALA A C 1
ATOM 836 O O . ALA A 1 110 ? 12.729 -10.388 -4.987 1.00 20.74 110 ALA A O 1
ATOM 838 N N . GLU A 1 111 ? 10.655 -10.719 -4.173 1.00 20.05 111 GLU A N 1
ATOM 839 C CA . GLU A 1 111 ? 10.866 -9.853 -3.011 1.00 19.50 111 GLU A CA 1
ATOM 840 C C . GLU A 1 111 ? 11.887 -10.468 -2.055 1.00 17.85 111 GLU A C 1
ATOM 841 O O . GLU A 1 111 ? 12.719 -9.754 -1.487 1.00 16.66 111 GLU A O 1
ATOM 847 N N . LEU A 1 112 ? 11.823 -11.786 -1.871 1.00 17.16 112 LEU A N 1
ATOM 848 C CA . LEU A 1 112 ? 12.804 -12.474 -1.025 1.00 16.43 112 LEU A CA 1
ATOM 849 C C . LEU A 1 112 ? 14.220 -12.332 -1.593 1.00 16.23 112 LEU A C 1
ATOM 850 O O . LEU A 1 112 ? 15.167 -12.054 -0.850 1.00 15.35 112 LEU A O 1
ATOM 855 N N . ALA A 1 113 ? 14.365 -12.494 -2.911 1.00 16.90 113 ALA A N 1
ATOM 856 C CA . ALA A 1 113 ? 15.668 -12.310 -3.558 1.00 16.71 113 ALA A CA 1
ATOM 857 C C . ALA A 1 113 ? 16.203 -10.889 -3.377 1.00 16.41 113 ALA A C 1
ATOM 858 O O . ALA A 1 113 ? 17.399 -10.694 -3.140 1.00 16.39 113 ALA A O 1
ATOM 860 N N . ALA A 1 114 ? 15.312 -9.905 -3.464 1.00 15.97 114 ALA A N 1
ATOM 861 C CA . ALA A 1 114 ? 15.704 -8.515 -3.228 1.00 16.08 114 ALA A CA 1
ATOM 862 C C . ALA A 1 114 ? 16.173 -8.298 -1.783 1.00 15.32 114 ALA A C 1
ATOM 863 O O . ALA A 1 114 ? 17.166 -7.618 -1.552 1.00 15.36 114 ALA A O 1
ATOM 865 N N . LEU A 1 115 ? 15.484 -8.913 -0.823 1.00 14.42 115 LEU A N 1
ATOM 866 C CA . LEU A 1 115 ? 15.934 -8.860 0.576 1.00 13.61 115 LEU A CA 1
ATOM 867 C C . LEU A 1 115 ? 17.312 -9.487 0.729 1.00 12.92 115 LEU A C 1
ATOM 868 O O . LEU A 1 115 ? 18.152 -8.961 1.451 1.00 12.58 115 LEU A O 1
ATOM 873 N N . HIS A 1 116 ? 17.571 -10.581 0.030 1.00 13.27 116 HIS A N 1
ATOM 874 C CA . HIS A 1 116 ? 18.870 -11.173 0.043 1.00 13.68 116 HIS A CA 1
ATOM 875 C C . HIS A 1 116 ? 19.942 -10.241 -0.501 1.00 13.97 116 HIS A C 1
ATOM 876 O O . HIS A 1 116 ? 20.996 -10.115 0.033 1.00 14.16 116 HIS A O 1
ATOM 883 N N . GLU A 1 117 ? 19.624 -9.604 -1.613 1.00 15.02 117 GLU A N 1
ATOM 884 C CA . GLU A 1 117 ? 20.560 -8.648 -2.200 1.00 16.51 117 GLU A CA 1
ATOM 885 C C . GLU A 1 117 ? 20.849 -7.495 -1.246 1.00 16.15 117 GLU A C 1
ATOM 886 O O . GLU A 1 117 ? 21.965 -6.961 -1.227 1.00 17.41 117 GLU A O 1
ATOM 892 N N . GLY A 1 118 ? 19.850 -7.145 -0.437 1.00 14.13 118 GLY A N 1
ATOM 893 C CA . GLY A 1 118 ? 19.991 -6.100 0.572 1.00 13.05 118 GLY A CA 1
ATOM 894 C C . GLY A 1 118 ? 20.619 -6.555 1.883 1.00 12.43 118 GLY A C 1
ATOM 895 O O . GLY A 1 118 ? 20.647 -5.791 2.854 1.00 12.31 118 GLY A O 1
ATOM 896 N N . GLY A 1 119 ? 21.102 -7.797 1.925 1.00 12.15 119 GLY A N 1
ATOM 897 C CA . GLY A 1 119 ? 21.868 -8.285 3.072 1.00 11.71 119 GLY A CA 1
ATOM 898 C C . GLY A 1 119 ? 21.119 -9.142 4.082 1.00 10.95 119 GLY A C 1
ATOM 899 O O . GLY A 1 119 ? 21.693 -9.504 5.106 1.00 10.80 119 GLY A O 1
ATOM 900 N N . MET A 1 120 ? 19.849 -9.453 3.815 1.00 11.07 120 MET A N 1
ATOM 901 C CA . MET A 1 120 ? 19.087 -10.359 4.691 1.00 11.03 120 MET A CA 1
ATOM 902 C C . MET A 1 120 ? 19.510 -11.807 4.486 1.00 11.13 120 MET A C 1
ATOM 903 O O . MET A 1 120 ? 19.785 -12.221 3.354 1.00 11.61 120 MET A O 1
ATOM 908 N N . ARG A 1 121 ? 19.589 -12.566 5.579 1.00 10.91 121 ARG A N 1
ATOM 909 C CA . ARG A 1 121 ? 19.982 -13.979 5.512 1.00 12.06 121 ARG A CA 1
ATOM 910 C C . ARG A 1 121 ? 19.028 -14.885 6.287 1.00 11.77 121 ARG A C 1
ATOM 911 O O . ARG A 1 121 ? 19.335 -16.047 6.571 1.00 12.01 121 ARG A O 1
ATOM 919 N N . GLY A 1 122 ? 17.868 -14.345 6.632 1.00 11.24 122 GLY A N 1
ATOM 920 C CA . GLY A 1 122 ? 16.847 -15.148 7.290 1.00 11.85 122 GLY A CA 1
ATOM 921 C C . GLY A 1 122 ? 15.649 -14.319 7.657 1.00 11.75 122 GLY A C 1
ATOM 922 O O . GLY A 1 122 ? 15.624 -13.093 7.409 1.00 11.80 122 GLY A O 1
ATOM 923 N N . ILE A 1 123 ? 14.647 -14.983 8.233 1.00 12.14 123 ILE A N 1
ATOM 924 C CA . ILE A 1 123 ? 13.430 -14.319 8.669 1.00 12.60 123 ILE A CA 1
ATOM 925 C C . ILE A 1 123 ? 13.155 -14.681 10.124 1.00 11.46 123 ILE A C 1
ATOM 926 O O . ILE A 1 123 ? 13.626 -15.710 10.611 1.00 12.43 123 ILE A O 1
ATOM 931 N N . ARG A 1 124 ? 12.373 -13.847 10.803 1.00 11.07 124 ARG A N 1
ATOM 932 C CA . ARG A 1 124 ? 12.104 -14.035 12.223 1.00 11.92 124 ARG A CA 1
ATOM 933 C C . ARG A 1 124 ? 10.629 -14.326 12.484 1.00 12.37 124 ARG A C 1
ATOM 934 O O . ARG A 1 124 ? 9.746 -13.670 11.923 1.00 12.81 124 ARG A O 1
ATOM 942 N N . PHE A 1 125 ? 10.391 -15.315 13.344 1.00 12.70 125 PHE A N 1
ATOM 943 C CA . PHE A 1 125 ? 9.052 -15.674 13.817 1.00 14.13 125 PHE A CA 1
ATOM 944 C C . PHE A 1 125 ? 8.953 -15.360 15.300 1.00 13.67 125 PHE A C 1
ATOM 945 O O . PHE A 1 125 ? 9.684 -15.943 16.115 1.00 13.85 125 PHE A O 1
ATOM 953 N N . ASN A 1 126 ? 8.041 -14.456 15.642 1.00 14.43 126 ASN A N 1
ATO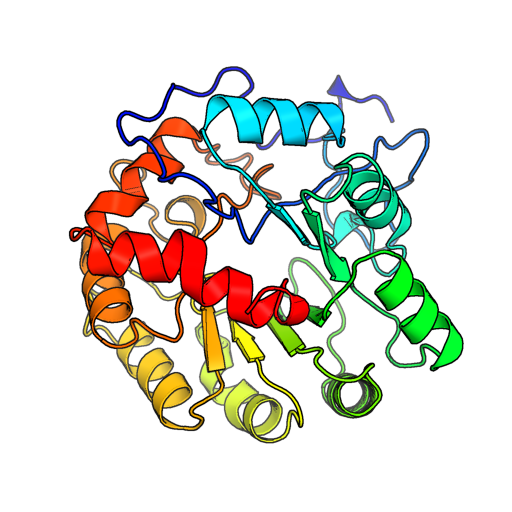M 954 C CA . ASN A 1 126 ? 7.924 -13.937 16.999 1.00 14.76 126 ASN A CA 1
ATOM 955 C C . ASN A 1 126 ? 6.654 -14.443 17.664 1.00 15.58 126 ASN A C 1
ATOM 956 O O . ASN A 1 126 ? 5.553 -14.036 17.276 1.00 15.88 126 ASN A O 1
ATOM 961 N N . PHE A 1 127 ? 6.821 -15.325 18.648 1.00 15.57 127 PHE A N 1
ATOM 962 C CA . PHE A 1 127 ? 5.702 -15.971 19.356 1.00 16.59 127 PHE A CA 1
ATOM 963 C C . PHE A 1 127 ? 5.338 -15.307 20.683 1.00 16.60 127 PHE A C 1
ATOM 964 O O . PHE A 1 127 ? 4.571 -15.869 21.470 1.00 17.73 127 PHE A O 1
ATOM 972 N N . LEU A 1 128 ? 5.860 -14.110 20.932 1.00 15.07 128 LEU A N 1
ATOM 973 C CA . LEU A 1 128 ? 5.465 -13.354 22.122 1.00 15.30 128 LE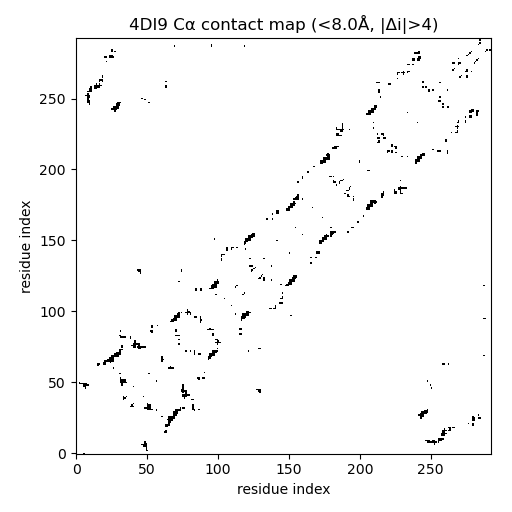U A CA 1
ATOM 974 C C . LEU A 1 128 ? 4.259 -12.482 21.829 1.00 16.11 128 LEU A C 1
ATOM 975 O O . LEU A 1 128 ? 4.335 -11.521 21.067 1.00 15.94 128 LEU A O 1
ATOM 980 N N . LYS A 1 129 ? 3.133 -12.832 22.424 1.00 17.21 129 LYS A N 1
ATOM 981 C CA . LYS A 1 129 ? 1.924 -12.064 22.222 1.00 18.37 129 LYS A CA 1
ATOM 982 C C . LYS A 1 129 ? 1.974 -10.647 22.639 1.00 17.90 129 LYS A C 1
ATOM 983 O O . LYS A 1 129 ? 1.303 -9.840 22.128 1.00 18.79 129 LYS A O 1
ATOM 989 N N . ARG A 1 130 ? 2.838 -10.332 23.586 1.00 16.91 130 ARG A N 1
ATOM 990 C CA . ARG A 1 130 ? 3.007 -8.946 24.009 1.00 16.95 130 ARG A CA 1
ATOM 991 C C . ARG A 1 130 ? 3.686 -8.102 22.923 1.00 16.06 130 ARG A C 1
ATOM 992 O O . ARG A 1 130 ? 3.722 -6.864 23.010 1.00 16.78 130 ARG A O 1
ATOM 1000 N N . LEU A 1 131 ? 4.201 -8.784 21.899 1.00 15.53 131 LEU A N 1
ATOM 1001 C CA . LEU A 1 131 ? 4.882 -8.123 20.773 1.00 15.02 131 LEU A CA 1
ATOM 1002 C C . LEU A 1 131 ? 4.101 -8.172 19.466 1.00 15.81 131 LEU A C 1
ATOM 1003 O O . LEU A 1 131 ? 4.068 -7.186 18.717 1.00 15.95 131 LEU A O 1
ATOM 1008 N N . VAL A 1 132 ? 3.493 -9.324 19.198 1.00 16.63 132 VAL A N 1
ATOM 1009 C CA . VAL A 1 132 ? 2.802 -9.582 17.937 1.00 17.15 132 VAL A CA 1
ATOM 1010 C C . VAL A 1 132 ? 1.580 -10.442 18.246 1.00 18.23 132 VAL A C 1
ATOM 1011 O O . VAL A 1 132 ? 1.702 -11.501 18.868 1.00 18.00 132 VAL A O 1
ATOM 1015 N N . ASP A 1 133 ? 0.415 -9.969 17.807 1.00 20.03 133 ASP A N 1
ATOM 1016 C CA . ASP A 1 133 ? -0.856 -10.658 18.052 1.00 22.73 133 ASP A CA 1
ATOM 1017 C C . ASP A 1 133 ? -0.916 -12.033 17.398 1.00 23.71 133 ASP A C 1
ATOM 1018 O O . ASP A 1 133 ? -1.325 -13.005 18.030 1.00 24.16 133 ASP A O 1
ATOM 1023 N N . ASP A 1 134 ? -0.505 -12.111 16.137 1.00 24.48 134 ASP A N 1
ATOM 1024 C CA . ASP A 1 134 ? -0.707 -13.327 15.352 1.00 26.34 134 ASP A CA 1
ATOM 1025 C C . ASP A 1 134 ? 0.587 -14.047 14.998 1.00 25.08 134 ASP A C 1
ATOM 1026 O O . ASP A 1 134 ? 1.567 -13.427 14.582 1.00 24.83 134 ASP A O 1
ATOM 1031 N N . ALA A 1 135 ? 0.578 -15.363 15.164 1.00 24.35 135 ALA A N 1
ATOM 1032 C CA . ALA A 1 135 ? 1.709 -16.200 14.791 1.00 23.57 135 ALA A CA 1
ATOM 1033 C C . ALA A 1 135 ? 1.193 -17.482 14.144 1.00 23.76 135 ALA A C 1
ATOM 1034 O O . ALA A 1 135 ? 1.180 -18.542 14.781 1.00 24.41 135 ALA A O 1
ATOM 1036 N N . PRO A 1 136 ? 0.734 -17.377 12.879 1.00 23.93 136 PRO A N 1
ATOM 1037 C CA . PRO A 1 136 ? 0.147 -18.519 12.169 1.00 24.26 136 PRO A CA 1
ATOM 1038 C C . PRO A 1 136 ? 1.211 -19.554 11.807 1.00 23.28 136 PRO A C 1
ATOM 1039 O O . PRO A 1 136 ? 1.934 -19.387 10.819 1.00 22.77 136 PRO A O 1
ATOM 1043 N N . LYS A 1 137 ? 1.300 -20.609 12.610 1.00 23.51 137 LYS A N 1
ATOM 1044 C CA . LYS A 1 137 ? 2.306 -21.660 12.420 1.00 23.29 137 LYS A CA 1
ATOM 1045 C C . LYS A 1 137 ? 2.240 -22.305 11.038 1.00 22.67 137 LYS A C 1
ATOM 1046 O O . LYS A 1 137 ? 3.279 -22.623 10.452 1.00 22.07 137 LYS A O 1
ATOM 1052 N N . ASP A 1 138 ? 1.030 -22.495 10.508 1.00 22.65 138 ASP A N 1
ATOM 1053 C CA . ASP A 1 138 ? 0.891 -23.090 9.184 1.00 22.80 138 ASP A CA 1
ATOM 1054 C C . ASP A 1 138 ? 1.521 -22.233 8.089 1.00 22.01 138 ASP A C 1
ATOM 1055 O O . ASP A 1 138 ? 2.310 -22.726 7.284 1.00 21.43 138 ASP A O 1
ATOM 1060 N N . LYS A 1 139 ? 1.207 -20.940 8.105 1.00 21.87 139 LYS A N 1
ATOM 1061 C CA . LYS A 1 139 ? 1.747 -19.997 7.130 1.00 21.74 139 LYS A CA 1
ATOM 1062 C C . LYS A 1 139 ? 3.249 -19.773 7.346 1.00 20.36 139 LYS A C 1
ATOM 1063 O O . LYS A 1 139 ? 3.987 -19.603 6.380 1.00 20.00 139 LYS A O 1
ATOM 1069 N N . PHE A 1 140 ? 3.693 -19.784 8.603 1.00 19.48 140 PHE A N 1
ATOM 1070 C CA . PHE A 1 140 ? 5.124 -19.687 8.901 1.00 19.48 140 PHE A CA 1
ATOM 1071 C C . PHE A 1 140 ? 5.880 -20.874 8.308 1.00 19.92 140 PHE A C 1
ATOM 1072 O O . PHE A 1 140 ? 6.942 -20.704 7.716 1.00 19.47 140 PHE A O 1
ATOM 1080 N N . LEU A 1 141 ? 5.340 -22.080 8.481 1.00 20.69 141 LEU A N 1
ATOM 1081 C CA . LEU A 1 141 ? 5.974 -23.272 7.927 1.00 21.69 141 LEU A CA 1
ATOM 1082 C C . LEU A 1 141 ? 6.071 -23.192 6.408 1.00 21.71 141 LEU A C 1
ATOM 1083 O O . LEU A 1 141 ? 7.099 -23.556 5.829 1.00 21.48 141 LEU A O 1
ATOM 1088 N N . GLU A 1 142 ? 5.000 -22.711 5.769 1.00 21.68 142 GLU A N 1
ATOM 1089 C CA . GLU A 1 142 ? 4.988 -22.514 4.324 1.00 22.19 142 GLU A CA 1
ATOM 1090 C C . GLU A 1 142 ? 6.107 -21.583 3.855 1.00 20.81 142 GLU A C 1
ATOM 1091 O O . GLU A 1 142 ? 6.914 -21.973 3.013 1.00 20.82 142 GLU A O 1
ATOM 1097 N N . VAL A 1 143 ? 6.172 -20.373 4.415 1.00 19.49 143 VAL A N 1
ATOM 1098 C CA . VAL A 1 143 ? 7.153 -19.384 3.949 1.00 18.70 143 VAL A CA 1
ATOM 1099 C C . VAL A 1 143 ? 8.579 -19.830 4.284 1.00 18.22 143 VAL A C 1
ATOM 1100 O O . VAL A 1 143 ? 9.501 -19.552 3.521 1.00 18.16 143 VAL A O 1
ATOM 1104 N N . ALA A 1 144 ? 8.748 -20.550 5.394 1.00 17.66 144 ALA A N 1
ATOM 1105 C CA . ALA A 1 144 ? 10.067 -21.067 5.773 1.00 18.00 144 ALA A CA 1
ATOM 1106 C C . ALA A 1 144 ? 10.638 -22.021 4.722 1.00 18.68 144 ALA A C 1
ATOM 1107 O O . ALA A 1 144 ? 11.857 -22.215 4.641 1.00 18.55 144 ALA A O 1
ATOM 1109 N N . GLY A 1 145 ? 9.758 -22.618 3.916 1.00 19.10 145 GLY A N 1
ATOM 1110 C CA . GLY A 1 145 ? 10.187 -23.491 2.833 1.00 19.50 145 GLY A CA 1
ATOM 1111 C C . GLY A 1 145 ? 10.351 -22.800 1.489 1.00 19.64 145 GLY A C 1
ATOM 1112 O O . GLY A 1 145 ? 10.629 -23.458 0.484 1.00 20.75 145 GLY A O 1
ATOM 1113 N N . ARG A 1 146 ? 10.177 -21.478 1.458 1.00 18.43 146 ARG A N 1
ATOM 1114 C CA . ARG A 1 146 ? 10.281 -20.706 0.213 1.00 18.62 146 ARG A CA 1
ATOM 1115 C C . ARG A 1 146 ? 11.409 -19.691 0.239 1.00 17.76 146 ARG A C 1
ATOM 1116 O O . ARG A 1 146 ? 11.453 -18.786 -0.591 1.00 18.19 146 ARG A O 1
ATOM 1124 N N . LEU A 1 147 ? 12.322 -19.842 1.193 1.00 16.54 147 LEU A N 1
ATOM 1125 C CA . LEU A 1 147 ? 13.370 -18.836 1.392 1.00 15.50 147 LEU A CA 1
ATOM 1126 C C . LEU A 1 147 ? 14.527 -19.014 0.422 1.00 15.48 147 LEU A C 1
ATOM 1127 O O . LEU A 1 147 ? 14.758 -20.118 -0.051 1.00 16.25 147 LEU A O 1
ATOM 1132 N N . PRO A 1 148 ? 15.265 -17.923 0.127 1.00 14.61 148 PRO A N 1
ATOM 1133 C CA . PRO A 1 148 ? 16.484 -18.030 -0.680 1.00 14.86 148 PRO A CA 1
ATOM 1134 C C . PRO A 1 148 ? 17.482 -19.044 -0.124 1.00 15.14 148 PRO A C 1
ATOM 1135 O O . PRO A 1 148 ? 17.480 -19.347 1.073 1.00 14.90 148 PRO A O 1
ATOM 1139 N N . ALA A 1 149 ? 18.307 -19.591 -1.012 1.00 15.71 149 ALA A N 1
ATOM 1140 C CA . ALA A 1 149 ? 19.286 -20.609 -0.624 1.00 16.33 149 ALA A CA 1
ATOM 1141 C C . ALA A 1 149 ? 20.187 -20.113 0.506 1.00 17.01 149 ALA A C 1
ATOM 1142 O O . ALA A 1 149 ? 20.651 -18.971 0.488 1.00 18.00 149 ALA A O 1
ATOM 1144 N N . GLY A 1 150 ? 20.398 -20.975 1.492 1.00 17.19 150 GLY A N 1
ATOM 1145 C CA . GLY A 1 150 ? 21.322 -20.681 2.583 1.00 17.44 150 GLY A CA 1
ATOM 1146 C C . GLY A 1 150 ? 20.784 -19.803 3.695 1.00 17.42 150 GLY A C 1
ATOM 1147 O O . GLY A 1 150 ? 21.549 -19.418 4.580 1.00 19.15 150 GLY A O 1
ATOM 1148 N N . TRP A 1 151 ? 19.492 -19.474 3.652 1.00 15.34 151 TRP A N 1
ATOM 1149 C CA . TRP A 1 151 ? 18.838 -18.739 4.735 1.00 14.24 151 TRP A CA 1
ATOM 1150 C C . TRP A 1 151 ? 18.444 -19.642 5.898 1.00 14.16 151 TRP A C 1
ATOM 1151 O O . TRP A 1 151 ? 18.336 -20.862 5.760 1.00 15.04 151 TRP A O 1
ATOM 1162 N N . HIS A 1 152 ? 18.223 -19.013 7.045 1.00 13.59 152 HIS A N 1
ATOM 1163 C CA . HIS A 1 152 ? 17.716 -19.694 8.234 1.00 13.81 152 HIS A CA 1
ATOM 1164 C C . HIS A 1 152 ? 16.523 -18.936 8.805 1.00 13.92 152 HIS A C 1
ATOM 1165 O O . HIS A 1 152 ? 16.172 -17.862 8.312 1.00 13.76 152 HIS A O 1
ATOM 1172 N N . VAL A 1 153 ? 15.873 -19.515 9.810 1.00 13.06 153 VAL A N 1
ATOM 1173 C CA . VAL A 1 153 ? 14.815 -18.826 10.524 1.00 13.28 153 VAL A CA 1
ATOM 1174 C C . VAL A 1 153 ? 15.276 -18.549 11.942 1.00 12.98 153 VAL A C 1
ATOM 1175 O O . VAL A 1 153 ? 16.023 -19.333 12.528 1.00 14.11 153 VAL A O 1
ATOM 1179 N N . VAL A 1 154 ? 14.832 -17.410 12.457 1.00 11.89 154 VAL A N 1
ATOM 1180 C CA . VAL A 1 154 ? 15.107 -16.987 13.817 1.00 11.81 154 VAL A CA 1
ATOM 1181 C C . VAL A 1 154 ? 13.779 -17.076 14.557 1.00 12.79 154 VAL A C 1
ATOM 1182 O O . VAL A 1 154 ? 12.754 -16.565 14.081 1.00 13.04 154 VAL A O 1
ATOM 1186 N N . ILE A 1 155 ? 13.778 -17.740 15.710 1.00 12.31 155 ILE A N 1
ATOM 1187 C CA . ILE A 1 155 ? 12.527 -17.986 16.433 1.00 12.01 155 ILE A CA 1
ATOM 1188 C C . ILE A 1 155 ? 12.645 -17.448 17.845 1.00 11.34 155 ILE A C 1
ATOM 1189 O O . ILE A 1 155 ? 13.615 -17.734 18.544 1.00 12.33 155 ILE A O 1
ATOM 1194 N N . TYR A 1 156 ? 11.641 -16.675 18.245 1.00 10.51 156 TYR A N 1
ATOM 1195 C CA . TYR A 1 156 ? 11.577 -16.087 19.571 1.00 10.74 156 TYR A CA 1
ATOM 1196 C C . TYR A 1 156 ? 10.332 -16.578 20.305 1.00 12.22 156 TYR A C 1
ATOM 1197 O O . TYR A 1 156 ? 9.211 -16.379 19.836 1.00 13.60 156 TYR A O 1
ATOM 1206 N N . PHE A 1 157 ? 10.539 -17.217 21.452 1.00 12.34 157 PHE A N 1
ATOM 1207 C CA . PHE A 1 157 ? 9.434 -17.725 22.261 1.00 13.66 157 PHE A CA 1
ATOM 1208 C C . PHE A 1 157 ? 9.792 -17.695 23.732 1.00 14.22 157 PHE A C 1
ATOM 1209 O O . PHE A 1 157 ? 10.961 -17.570 24.098 1.00 13.33 157 PHE A O 1
ATOM 1217 N N . GLU A 1 158 ? 8.764 -17.817 24.568 1.00 14.74 158 GLU A N 1
ATOM 1218 C CA . GLU A 1 158 ? 8.927 -17.969 26.007 1.00 15.63 158 GLU A CA 1
ATOM 1219 C C . GLU A 1 158 ? 8.983 -19.445 26.382 1.00 15.19 158 GLU A C 1
ATOM 1220 O O . GLU A 1 158 ? 8.467 -20.300 25.668 1.00 15.54 158 GLU A O 1
ATOM 1226 N N . ALA A 1 159 ? 9.595 -19.747 27.528 1.00 14.72 159 ALA A N 1
ATOM 1227 C CA . ALA A 1 159 ? 9.880 -21.131 27.888 1.00 15.05 159 ALA A CA 1
ATOM 1228 C C . ALA A 1 159 ? 8.608 -21.968 28.065 1.00 15.89 159 ALA A C 1
ATOM 1229 O O . ALA A 1 159 ? 8.620 -23.171 27.803 1.00 16.42 159 ALA A O 1
ATOM 1231 N N . ASP A 1 160 ? 7.529 -21.305 28.468 1.00 17.47 160 ASP A N 1
ATOM 1232 C CA . ASP A 1 160 ? 6.286 -22.017 28.781 1.00 20.80 160 ASP A CA 1
ATOM 1233 C C . ASP A 1 160 ? 5.554 -22.533 27.541 1.00 21.23 160 ASP A C 1
ATOM 1234 O O . ASP A 1 160 ? 4.608 -23.321 27.670 1.00 22.51 160 ASP A O 1
ATOM 1239 N N . ILE A 1 161 ? 5.994 -22.123 26.349 1.00 20.58 161 ILE A N 1
ATOM 1240 C CA . ILE A 1 161 ? 5.429 -22.688 25.120 1.00 20.63 161 ILE A CA 1
ATOM 1241 C C . ILE A 1 161 ? 6.411 -23.570 24.311 1.00 20.10 161 ILE A C 1
ATOM 1242 O O . ILE A 1 161 ? 6.070 -24.052 23.236 1.00 20.45 161 ILE A O 1
ATOM 1247 N N . LEU A 1 162 ? 7.623 -23.791 24.834 1.00 19.50 162 LEU A N 1
ATOM 1248 C CA . LEU A 1 162 ? 8.596 -24.646 24.138 1.00 19.49 162 LEU A CA 1
ATOM 1249 C C . LEU A 1 162 ? 8.015 -26.009 23.778 1.00 21.11 162 LEU A C 1
ATOM 1250 O O . LEU A 1 162 ? 8.158 -26.471 22.641 1.00 21.62 162 LEU A O 1
ATOM 1255 N N . GLU A 1 163 ? 7.345 -26.643 24.740 1.00 21.85 163 GLU A N 1
ATOM 1256 C CA . GLU A 1 163 ? 6.726 -27.937 24.487 1.00 23.08 163 GLU A CA 1
ATOM 1257 C C . GLU A 1 163 ? 5.747 -27.867 23.322 1.00 22.93 163 GLU A C 1
ATOM 1258 O O . GLU A 1 163 ? 5.806 -28.689 22.418 1.00 22.69 163 GLU A O 1
ATOM 1264 N N . GLU A 1 164 ? 4.875 -26.865 23.344 1.00 23.35 164 GLU A N 1
ATOM 1265 C CA . GLU A 1 164 ? 3.859 -26.714 22.311 1.00 24.72 164 GLU A CA 1
ATOM 1266 C C . GLU A 1 164 ? 4.461 -26.469 20.921 1.00 24.43 164 GLU A C 1
ATOM 1267 O O . GLU A 1 164 ? 3.845 -26.813 19.916 1.00 25.25 164 GLU A O 1
ATOM 1273 N N . LEU A 1 165 ? 5.665 -25.887 20.885 1.00 22.70 165 LEU A N 1
ATOM 1274 C CA . LEU A 1 165 ? 6.352 -25.538 19.634 1.00 21.86 165 LEU A CA 1
ATOM 1275 C C . LEU A 1 165 ? 7.265 -26.607 19.046 1.00 22.02 165 LEU A C 1
ATOM 1276 O O . LEU A 1 165 ? 7.765 -26.451 17.929 1.00 22.24 165 LEU A O 1
ATOM 1281 N N . ARG A 1 166 ? 7.503 -27.681 19.789 1.00 22.93 166 ARG A N 1
ATOM 1282 C CA . ARG A 1 166 ? 8.391 -28.733 19.320 1.00 23.74 166 ARG A CA 1
ATOM 1283 C C . ARG A 1 166 ? 7.958 -29.287 17.949 1.00 24.43 166 ARG A C 1
ATOM 1284 O O . ARG A 1 166 ? 8.808 -29.438 17.071 1.00 24.09 166 ARG A O 1
ATOM 1292 N N . PRO A 1 167 ? 6.643 -29.564 17.749 1.00 25.30 167 PRO A N 1
ATOM 1293 C CA . PRO A 1 167 ? 6.252 -30.046 16.417 1.00 25.97 167 PRO A CA 1
ATOM 1294 C C . PRO A 1 167 ? 6.554 -29.048 15.294 1.00 25.57 167 PRO A C 1
ATOM 1295 O O . PRO A 1 167 ? 7.103 -29.433 14.259 1.00 25.92 167 PRO A O 1
ATOM 1299 N N . PHE A 1 168 ? 6.205 -27.783 15.512 1.00 24.16 168 PHE A N 1
ATOM 1300 C CA . PHE A 1 168 ? 6.489 -26.713 14.560 1.00 23.12 168 PHE A CA 1
ATOM 1301 C C . PHE A 1 168 ? 7.978 -26.621 14.206 1.00 22.33 168 PHE A C 1
ATOM 1302 O O . PHE A 1 168 ? 8.340 -26.571 13.026 1.00 22.31 168 PHE A O 1
ATOM 1310 N N . MET A 1 169 ? 8.838 -26.597 15.221 1.00 21.94 169 MET A N 1
ATOM 1311 C CA . MET A 1 169 ? 10.272 -26.441 14.981 1.00 21.62 169 MET A CA 1
ATOM 1312 C C . MET A 1 169 ? 10.893 -27.648 14.312 1.00 22.12 169 MET A C 1
ATOM 1313 O O . MET A 1 169 ? 11.826 -27.510 13.519 1.00 22.29 169 MET A O 1
ATOM 1318 N N . ASP A 1 170 ? 10.352 -28.831 14.604 1.00 22.43 170 ASP A N 1
ATOM 1319 C CA . ASP A 1 170 ? 10.828 -30.039 13.957 1.00 23.39 170 ASP A CA 1
ATOM 1320 C C . ASP A 1 170 ? 10.535 -30.037 12.451 1.00 22.99 170 ASP A C 1
ATOM 1321 O O . ASP A 1 170 ? 11.295 -30.607 11.673 1.00 23.38 170 ASP A O 1
ATOM 1326 N N . ALA A 1 171 ? 9.445 -29.376 12.063 1.00 22.29 171 ALA A N 1
ATOM 1327 C CA . ALA A 1 171 ? 8.987 -29.338 10.676 1.00 22.50 171 ALA A CA 1
ATOM 1328 C C . ALA A 1 171 ? 9.668 -28.251 9.837 1.00 22.08 171 ALA A C 1
ATOM 1329 O O . ALA A 1 171 ? 9.628 -28.306 8.610 1.00 23.18 171 ALA A O 1
ATOM 1331 N N . ILE A 1 172 ? 10.300 -27.272 10.487 1.00 21.19 172 ILE A N 1
ATOM 1332 C CA . ILE A 1 172 ? 10.959 -26.188 9.756 1.00 21.61 172 ILE A CA 1
ATOM 1333 C C . ILE A 1 172 ? 12.080 -26.738 8.865 1.00 21.32 172 ILE A C 1
ATOM 1334 O O . ILE A 1 172 ? 12.983 -27.419 9.346 1.00 21.53 172 ILE A O 1
ATOM 1339 N N . PRO A 1 173 ? 11.999 -26.473 7.552 1.00 21.29 173 PRO A N 1
ATOM 1340 C CA . PRO A 1 173 ? 12.911 -27.129 6.614 1.00 21.85 173 PRO A CA 1
ATOM 1341 C C . PRO A 1 173 ? 14.298 -26.499 6.448 1.00 21.95 173 PRO A C 1
ATOM 1342 O O . PRO A 1 173 ? 15.068 -26.948 5.596 1.00 23.69 173 PRO A O 1
ATOM 1346 N N . VAL A 1 174 ? 14.605 -25.463 7.228 1.00 19.68 174 VAL A N 1
ATOM 1347 C CA . VAL A 1 174 ? 15.919 -24.812 7.192 1.00 18.34 174 VAL A CA 1
ATOM 1348 C C . VAL A 1 174 ? 16.487 -24.741 8.614 1.00 16.96 174 VAL A C 1
ATOM 1349 O O . VAL A 1 174 ? 15.764 -25.046 9.571 1.00 16.49 174 VAL A O 1
ATOM 1353 N N . PRO A 1 175 ? 17.772 -24.339 8.766 1.00 16.31 175 PRO A N 1
ATOM 1354 C CA . PRO A 1 175 ? 18.291 -24.201 10.124 1.00 15.81 175 PRO A CA 1
ATOM 1355 C C . PRO A 1 175 ? 17.556 -23.144 10.939 1.00 14.91 175 PRO A C 1
ATOM 1356 O O . PRO A 1 175 ? 16.914 -22.230 10.390 1.00 14.05 175 PRO A O 1
ATOM 1360 N N . ILE A 1 176 ? 17.696 -23.276 12.253 1.00 14.50 176 ILE A N 1
ATOM 1361 C CA . ILE A 1 176 ? 16.976 -22.458 13.209 1.00 13.81 176 ILE A CA 1
ATOM 1362 C C . ILE A 1 176 ? 17.956 -21.793 14.172 1.00 12.92 176 ILE A C 1
ATOM 1363 O O . ILE A 1 176 ? 18.912 -22.434 14.622 1.00 13.31 176 ILE A O 1
ATOM 1368 N N . VAL A 1 177 ? 17.719 -20.509 14.449 1.00 11.95 177 VAL A N 1
ATOM 1369 C CA . VAL A 1 177 ? 18.426 -19.786 15.505 1.00 11.18 177 VAL A CA 1
ATOM 1370 C C . VAL A 1 177 ? 17.419 -19.377 16.580 1.00 11.45 177 VAL A C 1
ATOM 1371 O O . VAL A 1 177 ? 16.428 -18.723 16.289 1.00 11.71 177 VAL A O 1
ATOM 1375 N N . ILE A 1 178 ? 17.683 -19.773 17.823 1.00 11.66 178 ILE A N 1
ATOM 1376 C CA . ILE A 1 178 ? 16.790 -19.451 18.933 1.00 11.45 178 ILE A CA 1
ATOM 1377 C C . ILE A 1 178 ? 17.231 -18.173 19.671 1.00 10.28 178 ILE A C 1
ATOM 1378 O O . ILE A 1 178 ? 18.338 -18.104 20.204 1.00 11.48 178 ILE A O 1
ATOM 1383 N N . ASP A 1 179 ? 16.345 -17.181 19.724 1.00 9.68 179 ASP A N 1
ATOM 1384 C CA . ASP A 1 179 ? 16.631 -15.943 20.464 1.00 9.67 179 ASP A CA 1
ATOM 1385 C C . ASP A 1 179 ? 16.611 -16.130 21.971 1.00 9.85 179 ASP A C 1
ATOM 1386 O O . ASP A 1 179 ? 15.632 -16.640 22.524 1.00 10.03 179 ASP A O 1
ATOM 1391 N N . HIS A 1 180 ? 17.677 -15.693 22.631 1.00 9.01 180 HIS A N 1
ATOM 1392 C CA . HIS A 1 180 ? 17.756 -15.647 24.099 1.00 8.61 180 HIS A CA 1
ATOM 1393 C C . HIS A 1 180 ? 17.454 -16.991 24.739 1.00 8.54 180 HIS A C 1
ATOM 1394 O O . HIS A 1 180 ? 16.891 -17.048 25.839 1.00 8.79 180 HIS A O 1
ATOM 1401 N N . MET A 1 181 ? 17.834 -18.065 24.043 1.00 8.68 181 MET A N 1
ATOM 1402 C CA . MET A 1 181 ? 17.655 -19.452 24.525 1.00 9.14 181 MET A CA 1
ATOM 1403 C C . MET A 1 181 ? 16.199 -19.819 24.814 1.00 9.84 181 MET A C 1
ATOM 1404 O O . MET A 1 181 ? 15.940 -20.759 25.573 1.00 10.92 181 MET A O 1
ATOM 1409 N N . GLY A 1 182 ? 15.252 -19.076 24.241 1.00 10.12 182 GLY A N 1
ATOM 1410 C CA . GLY A 1 182 ? 13.836 -19.305 24.558 1.00 10.75 182 GLY A CA 1
ATOM 1411 C C . GLY A 1 182 ? 13.476 -18.862 25.970 1.00 10.70 182 GLY A C 1
ATOM 1412 O O . GLY A 1 182 ? 12.539 -19.387 26.599 1.00 11.10 182 GLY A O 1
ATOM 1413 N N . ARG A 1 183 ? 14.218 -17.888 26.481 1.00 9.57 183 ARG A N 1
ATOM 1414 C CA . ARG A 1 183 ? 13.934 -17.221 27.752 1.00 10.27 183 ARG A CA 1
ATOM 1415 C C . ARG A 1 183 ? 13.845 -18.142 28.982 1.00 10.75 183 ARG A C 1
ATOM 1416 O O . ARG A 1 183 ? 12.866 -18.058 29.747 1.00 11.13 183 ARG A O 1
ATOM 1424 N N . PRO A 1 184 ? 14.868 -18.998 29.190 1.00 9.66 184 PRO A N 1
ATOM 1425 C CA . PRO A 1 184 ? 14.857 -19.874 30.365 1.00 9.77 184 PRO A CA 1
ATOM 1426 C C . PRO A 1 184 ? 14.971 -19.075 31.657 1.00 9.87 184 PRO A C 1
ATOM 1427 O O . PRO A 1 184 ? 15.627 -18.016 31.688 1.00 10.88 184 PRO A O 1
ATOM 1431 N N . ASP A 1 185 ? 14.363 -19.595 32.723 1.00 10.00 185 ASP A N 1
ATOM 1432 C CA . ASP A 1 185 ? 14.474 -18.980 34.033 1.00 9.90 185 ASP A CA 1
ATOM 1433 C C . ASP A 1 185 ? 15.837 -19.347 34.623 1.00 9.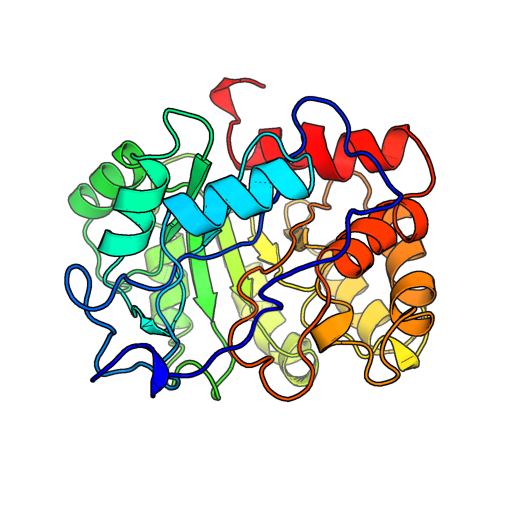83 185 ASP A C 1
ATOM 1434 O O . ASP A 1 185 ? 16.002 -20.389 35.259 1.00 9.77 185 ASP A O 1
ATOM 1439 N N . VAL A 1 186 ? 16.803 -18.454 34.419 1.00 9.54 186 VAL A N 1
ATOM 1440 C CA . VAL A 1 186 ? 18.191 -18.704 34.839 1.00 9.13 186 VAL A CA 1
ATOM 1441 C C . VAL A 1 186 ? 18.363 -18.751 36.363 1.00 9.27 186 VAL A C 1
ATOM 1442 O O . VAL A 1 186 ? 19.397 -19.186 36.858 1.00 9.22 186 VAL A O 1
ATOM 1446 N N . ARG A 1 187 ? 17.344 -18.349 37.117 1.00 9.28 187 ARG A N 1
ATOM 1447 C CA . ARG A 1 187 ? 17.379 -18.548 38.561 1.00 9.45 187 ARG A CA 1
ATOM 1448 C C . ARG A 1 187 ? 17.483 -20.021 38.936 1.00 8.95 187 ARG A C 1
ATOM 1449 O O . ARG A 1 187 ? 17.990 -20.342 40.007 1.00 9.44 187 ARG A O 1
ATOM 1457 N N . GLN A 1 188 ? 17.017 -20.905 38.055 1.00 8.28 188 GLN A N 1
ATOM 1458 C CA . GLN A 1 188 ? 16.951 -22.331 38.381 1.00 8.99 188 GLN A CA 1
ATOM 1459 C C . GLN A 1 188 ? 18.302 -23.030 38.368 1.00 8.99 188 GLN A C 1
ATOM 1460 O O . GLN A 1 188 ? 18.409 -24.140 38.858 1.00 9.48 188 GLN A O 1
ATOM 1466 N N . GLY A 1 189 ? 19.306 -22.416 37.743 1.00 8.94 189 GLY A N 1
ATOM 1467 C CA . GLY A 1 189 ? 20.615 -23.057 37.583 1.00 9.34 189 GLY A CA 1
ATOM 1468 C C . GLY A 1 189 ? 20.802 -23.705 36.226 1.00 9.44 189 GLY A C 1
ATOM 1469 O O . GLY A 1 189 ? 19.842 -23.848 35.464 1.00 9.73 189 GLY A O 1
ATOM 1470 N N . PRO A 1 190 ? 22.041 -24.127 35.919 1.00 9.27 190 PRO A N 1
ATOM 1471 C CA . PRO A 1 190 ? 22.340 -24.654 34.588 1.00 9.76 190 PRO A CA 1
ATOM 1472 C C . PRO A 1 190 ? 21.641 -25.981 34.295 1.00 9.94 190 PRO A C 1
ATOM 1473 O O . PRO A 1 190 ? 21.469 -26.325 33.133 1.00 10.96 190 PRO A O 1
ATOM 1477 N N . ASP A 1 191 ? 21.239 -26.701 35.340 1.00 10.11 191 ASP A N 1
ATOM 1478 C CA . ASP A 1 191 ? 20.551 -27.988 35.194 1.00 12.02 191 ASP A CA 1
ATOM 1479 C C . ASP A 1 191 ? 19.092 -27.886 35.635 1.00 10.69 191 ASP A C 1
ATOM 1480 O O . ASP A 1 191 ? 18.436 -28.898 35.908 1.00 11.18 191 ASP A O 1
ATOM 1485 N N . GLY A 1 192 ? 18.579 -26.665 35.702 1.00 10.73 192 GLY A N 1
ATOM 1486 C CA . GLY A 1 192 ? 17.180 -26.444 36.060 1.00 10.64 192 GLY A CA 1
ATOM 1487 C C . GLY A 1 192 ? 16.198 -26.867 34.979 1.00 10.73 192 GLY A C 1
ATOM 1488 O O . GLY A 1 192 ? 16.590 -27.240 33.873 1.00 11.18 192 GLY A O 1
ATOM 1489 N N . ALA A 1 193 ? 14.913 -26.774 35.306 1.00 11.16 193 ALA A N 1
ATOM 1490 C CA . ALA A 1 193 ? 13.862 -27.287 34.431 1.00 12.11 193 ALA A CA 1
ATOM 1491 C C . ALA A 1 193 ? 13.916 -26.702 33.026 1.00 11.67 193 ALA A C 1
ATOM 1492 O O . ALA A 1 193 ? 13.836 -27.433 32.034 1.00 11.80 193 ALA A O 1
ATOM 1494 N N . ASP A 1 194 ? 14.042 -25.386 32.930 1.00 10.91 194 ASP A N 1
ATOM 1495 C CA . ASP A 1 194 ? 14.025 -24.741 31.614 1.00 11.41 194 ASP A CA 1
ATOM 1496 C C . ASP A 1 194 ? 15.235 -25.114 30.764 1.00 11.13 194 ASP A C 1
ATOM 1497 O O . ASP A 1 194 ? 15.109 -25.343 29.568 1.00 11.90 194 ASP A O 1
ATOM 1502 N N . MET A 1 195 ? 16.414 -25.172 31.383 1.00 10.40 195 MET A N 1
ATOM 1503 C CA . MET A 1 195 ? 17.609 -25.563 30.644 1.00 10.83 195 MET A CA 1
ATOM 1504 C C . MET A 1 195 ? 17.546 -27.017 30.184 1.00 11.18 195 MET A C 1
ATOM 1505 O O . MET A 1 195 ? 18.011 -27.339 29.092 1.00 11.71 195 MET A O 1
ATOM 1510 N N . LYS A 1 196 ? 16.975 -27.889 31.012 1.00 11.27 196 LYS A N 1
ATOM 1511 C CA . LYS A 1 196 ? 16.814 -29.292 30.607 1.00 12.00 196 LYS A CA 1
ATOM 1512 C C . LYS A 1 196 ? 15.884 -29.392 29.397 1.00 12.54 196 LYS A C 1
ATOM 1513 O O . LYS A 1 196 ? 16.191 -30.110 28.436 1.00 13.47 196 LYS A O 1
ATOM 1519 N N . ALA A 1 197 ? 14.768 -28.663 29.433 1.00 12.68 197 ALA A N 1
ATOM 1520 C CA . ALA A 1 197 ? 13.830 -28.638 28.301 1.00 13.74 197 ALA A CA 1
ATOM 1521 C C . ALA A 1 197 ? 14.492 -28.062 27.045 1.00 13.97 197 ALA A C 1
ATOM 1522 O O . ALA A 1 197 ? 14.282 -28.566 25.936 1.00 15.10 197 ALA A O 1
ATOM 1524 N N . PHE A 1 198 ? 15.296 -27.012 27.221 1.00 13.21 198 PHE A N 1
ATOM 1525 C CA . PHE A 1 198 ? 15.967 -26.395 26.084 1.00 12.84 198 PHE A CA 1
ATOM 1526 C C . PHE A 1 198 ? 17.006 -27.338 25.478 1.00 12.84 198 PHE A C 1
ATOM 1527 O O . PHE A 1 198 ? 17.110 -27.453 24.252 1.00 13.65 198 PHE A O 1
ATOM 1535 N N . ARG A 1 199 ? 17.747 -28.042 26.333 1.00 13.45 199 ARG A N 1
ATOM 1536 C CA . ARG A 1 199 ? 18.707 -29.030 25.865 1.00 14.01 199 ARG A CA 1
ATOM 1537 C C . ARG A 1 199 ? 18.018 -30.182 25.116 1.00 15.52 199 ARG A C 1
ATOM 1538 O O . ARG A 1 199 ? 18.584 -30.683 24.159 1.00 16.65 199 ARG A O 1
ATOM 1546 N N . ARG A 1 200 ? 16.810 -30.577 25.529 1.00 15.76 200 ARG A N 1
ATOM 1547 C CA . ARG A 1 200 ? 16.030 -31.556 24.742 1.00 17.09 200 ARG A CA 1
ATOM 1548 C C . ARG A 1 200 ? 15.798 -31.042 23.319 1.00 16.34 200 ARG A C 1
ATOM 1549 O O . ARG A 1 200 ? 15.935 -31.802 22.349 1.00 16.36 200 ARG A O 1
ATOM 1557 N N . LEU A 1 201 ? 15.465 -29.753 23.185 1.00 15.98 201 LEU A N 1
ATOM 1558 C CA . LEU A 1 201 ? 15.282 -29.155 21.862 1.00 16.39 201 LEU A CA 1
ATOM 1559 C C . LEU A 1 201 ? 16.576 -29.215 21.051 1.00 16.12 201 LEU A C 1
ATOM 1560 O O . LEU A 1 201 ? 16.569 -29.654 19.898 1.00 17.15 201 LEU A O 1
ATOM 1565 N N . LEU A 1 202 ? 17.682 -28.782 21.658 1.00 16.11 202 LEU A N 1
ATOM 1566 C CA . LEU A 1 202 ? 18.979 -28.761 20.960 1.00 16.72 202 LEU A CA 1
ATOM 1567 C C . LEU A 1 202 ? 19.422 -30.159 20.545 1.00 17.98 202 LEU A C 1
ATOM 1568 O O . LEU A 1 202 ? 20.024 -30.345 19.490 1.00 18.42 202 LEU A O 1
ATOM 1573 N N . ASP A 1 203 ? 19.099 -31.143 21.379 1.00 18.03 203 ASP A N 1
ATOM 1574 C CA . ASP A 1 203 ? 19.450 -32.534 21.099 1.00 19.47 203 ASP A CA 1
ATOM 1575 C C . ASP A 1 203 ? 18.576 -33.181 20.015 1.00 20.47 203 ASP A C 1
ATOM 1576 O O . ASP A 1 203 ? 18.906 -34.267 19.532 1.00 21.98 203 ASP A O 1
ATOM 1581 N N . SER A 1 204 ? 17.463 -32.541 19.647 1.00 19.89 204 SER A N 1
ATOM 1582 C CA . SER A 1 204 ? 16.560 -33.107 18.627 1.00 20.41 204 SER A CA 1
ATOM 1583 C C . SER A 1 204 ? 17.026 -32.866 17.184 1.00 21.23 204 SER A C 1
ATOM 1584 O O . SER A 1 204 ? 16.744 -33.659 16.289 1.00 22.12 204 SER A O 1
ATOM 1587 N N . ARG A 1 205 ? 17.727 -31.759 16.965 1.00 21.15 205 ARG A N 1
ATOM 1588 C CA . ARG A 1 205 ? 18.218 -31.390 15.644 1.00 21.70 205 ARG A CA 1
ATOM 1589 C C . ARG A 1 205 ? 19.594 -30.760 15.779 1.00 21.83 205 ARG A C 1
ATOM 1590 O O . ARG A 1 205 ? 19.787 -29.869 16.605 1.00 22.07 205 ARG A O 1
ATOM 1598 N N . GLU A 1 206 ? 20.535 -31.174 14.954 1.00 22.22 206 GLU A N 1
ATOM 1599 C CA . GLU A 1 206 ? 21.883 -30.645 14.979 1.00 22.82 206 GLU A CA 1
ATOM 1600 C C . GLU A 1 206 ? 21.974 -29.181 14.470 1.00 21.60 206 GLU A C 1
ATOM 1601 O O . GLU A 1 206 ? 22.866 -28.493 14.820 1.00 22.12 206 GLU A O 1
ATOM 1607 N N . ASP A 1 207 ? 21.012 -28.759 13.674 1.00 19.75 207 ASP A N 1
ATOM 1608 C CA . ASP A 1 207 ? 21.063 -27.440 13.044 1.00 18.27 207 ASP A CA 1
ATOM 1609 C C . ASP A 1 207 ? 20.197 -26.398 13.757 1.00 16.59 207 ASP A C 1
ATOM 1610 O O . ASP A 1 207 ? 19.718 -25.450 13.135 1.00 16.39 207 ASP A O 1
ATOM 1615 N N . ILE A 1 208 ? 19.980 -26.602 15.055 1.00 16.01 208 ILE A N 1
ATOM 1616 C CA . ILE A 1 208 ? 19.397 -25.565 15.906 1.00 15.43 208 ILE A CA 1
ATOM 1617 C C . ILE A 1 208 ? 20.523 -24.855 16.655 1.00 15.10 208 ILE A C 1
ATOM 1618 O O . ILE A 1 208 ? 21.269 -25.474 17.430 1.00 15.62 208 ILE A O 1
ATOM 1623 N N . TRP A 1 209 ? 20.656 -23.562 16.371 1.00 14.61 209 TRP A N 1
ATOM 1624 C CA . TRP A 1 209 ? 21.652 -22.712 17.002 1.00 14.24 209 TRP A CA 1
ATOM 1625 C C . TRP A 1 209 ? 20.947 -21.848 18.034 1.00 12.73 209 TRP A C 1
ATOM 1626 O O . TRP A 1 209 ? 19.723 -21.772 18.045 1.00 12.71 209 TRP A O 1
ATOM 1637 N N . PHE A 1 210 ? 21.708 -21.192 18.906 1.00 12.14 210 PHE A N 1
ATOM 1638 C CA . PHE A 1 210 ? 21.083 -20.296 19.870 1.00 10.90 210 PHE A CA 1
ATOM 1639 C C . PHE A 1 210 ? 21.940 -19.085 20.188 1.00 10.08 210 PHE A C 1
ATOM 1640 O O . PHE A 1 210 ? 23.174 -19.133 20.124 1.00 10.62 210 PHE A O 1
ATOM 1648 N N . LYS A 1 211 ? 21.251 -18.021 20.566 1.00 8.73 211 LYS A N 1
ATOM 1649 C CA . LYS A 1 211 ? 21.876 -16.812 21.098 1.00 9.00 211 LYS A CA 1
ATOM 1650 C C . LYS A 1 211 ? 21.955 -16.916 22.616 1.00 9.01 211 LYS A C 1
ATOM 1651 O O . LYS A 1 211 ? 20.923 -17.105 23.289 1.00 9.08 211 LYS A O 1
ATOM 1657 N N . ALA A 1 212 ? 23.174 -16.817 23.154 1.00 7.72 212 ALA A N 1
ATOM 1658 C CA . ALA A 1 212 ? 23.412 -16.874 24.607 1.00 8.52 212 ALA A CA 1
ATOM 1659 C C . ALA A 1 212 ? 23.336 -15.477 25.210 1.00 8.76 212 ALA A C 1
ATOM 1660 O O . ALA A 1 212 ? 24.314 -14.929 25.738 1.00 8.97 212 ALA A O 1
ATOM 1662 N N . THR A 1 213 ? 22.131 -14.923 25.156 1.00 7.87 213 THR A N 1
ATOM 1663 C CA . THR A 1 213 ? 21.925 -13.489 25.262 1.00 7.86 213 THR A CA 1
ATOM 1664 C C . THR A 1 213 ? 20.903 -13.028 26.287 1.00 8.27 213 THR A C 1
ATOM 1665 O O . THR A 1 213 ? 20.028 -13.785 26.718 1.00 8.42 213 THR A O 1
ATOM 1669 N N . CYS A 1 214 ? 21.069 -11.764 26.672 1.00 7.34 214 CYS A N 1
ATOM 1670 C CA . CYS A 1 214 ? 20.066 -10.977 27.397 1.00 7.09 214 CYS A CA 1
ATOM 1671 C C . CYS A 1 214 ? 19.930 -11.307 28.889 1.00 7.63 214 CYS A C 1
ATOM 1672 O O . CYS A 1 214 ? 18.837 -11.593 29.384 1.00 7.69 214 CYS A O 1
ATOM 1675 N N . PRO A 1 215 ? 21.033 -11.209 29.641 1.00 7.18 215 PRO A N 1
ATOM 1676 C CA . PRO A 1 215 ? 20.929 -11.317 31.097 1.00 7.38 215 PRO A CA 1
ATOM 1677 C C . PRO A 1 215 ? 19.979 -10.259 31.659 1.00 7.93 215 PRO A C 1
ATOM 1678 O O . PRO A 1 215 ? 19.301 -10.501 32.649 1.00 8.70 215 PRO A O 1
ATOM 1682 N N . ASP A 1 216 ? 19.919 -9.093 31.025 1.00 7.71 216 ASP A N 1
ATOM 1683 C CA . ASP A 1 216 ? 19.004 -8.055 31.450 1.00 8.41 216 ASP A CA 1
ATOM 1684 C C . ASP A 1 216 ? 17.556 -8.527 31.410 1.00 8.86 216 ASP A C 1
ATOM 1685 O O . ASP A 1 216 ? 16.751 -8.191 32.296 1.00 9.78 216 ASP A O 1
ATOM 1690 N N . ARG A 1 217 ? 17.209 -9.292 30.387 1.00 8.22 217 ARG A N 1
ATOM 1691 C CA . ARG A 1 217 ? 15.825 -9.760 30.245 1.00 8.99 217 ARG A CA 1
ATOM 1692 C C . ARG A 1 217 ? 15.534 -10.944 31.146 1.00 9.48 217 ARG A C 1
ATOM 1693 O O . ARG A 1 217 ? 14.402 -11.102 31.609 1.00 10.93 217 ARG A O 1
ATOM 1701 N N . LEU A 1 218 ? 16.533 -11.800 31.364 1.00 8.55 218 LEU A N 1
ATOM 1702 C CA . LEU A 1 218 ? 16.285 -13.102 31.988 1.00 9.18 218 LEU A CA 1
ATOM 1703 C C . LEU A 1 218 ? 16.621 -13.208 33.457 1.00 9.13 218 LEU A C 1
ATOM 1704 O O . LEU A 1 218 ? 16.154 -14.132 34.124 1.00 10.07 218 LEU A O 1
ATOM 1709 N N . ASP A 1 219 ? 17.436 -12.302 33.974 1.00 7.68 219 ASP A N 1
ATOM 1710 C CA . ASP A 1 219 ? 17.964 -12.434 35.327 1.00 8.09 219 ASP A CA 1
ATOM 1711 C C . ASP A 1 219 ? 17.474 -11.225 36.114 1.00 9.61 219 ASP A C 1
ATOM 1712 O O . ASP A 1 219 ? 18.059 -10.136 36.010 1.00 10.24 219 ASP A O 1
ATOM 1717 N N . PRO A 1 220 ? 16.397 -11.406 36.907 1.00 10.70 220 PRO A N 1
ATOM 1718 C CA . PRO A 1 220 ? 15.744 -10.245 37.522 1.00 12.14 220 PRO A CA 1
ATOM 1719 C C . PRO A 1 220 ? 16.516 -9.650 38.686 1.00 13.59 220 PRO A C 1
ATOM 1720 O O . PRO A 1 220 ? 16.113 -8.615 39.204 1.00 15.84 220 PRO A O 1
ATOM 1724 N N . ALA A 1 221 ? 17.615 -10.273 39.098 1.00 11.70 221 ALA A N 1
ATOM 1725 C CA . ALA A 1 221 ? 18.423 -9.708 40.178 1.00 11.98 221 ALA A CA 1
ATOM 1726 C C . ALA A 1 221 ? 19.187 -8.463 39.744 1.00 11.30 221 ALA A C 1
ATOM 1727 O O . ALA A 1 221 ? 19.594 -7.645 40.586 1.00 11.67 221 ALA A O 1
ATOM 1729 N N . GLY A 1 222 ? 19.353 -8.297 38.436 1.00 11.25 222 GLY A N 1
ATOM 1730 C CA . GLY A 1 222 ? 20.159 -7.212 37.899 1.00 11.11 222 GLY A CA 1
ATOM 1731 C C . GLY A 1 222 ? 21.644 -7.531 37.929 1.00 11.49 222 GLY A C 1
ATOM 1732 O O . GLY A 1 222 ? 22.068 -8.595 38.414 1.00 10.98 222 GLY A O 1
ATOM 1733 N N . PRO A 1 223 ? 22.466 -6.619 37.398 1.00 11.71 223 PRO A N 1
ATOM 1734 C CA . PRO A 1 223 ? 23.908 -6.860 37.330 1.00 12.52 223 PRO A CA 1
ATOM 1735 C C . PRO A 1 223 ? 24.452 -7.152 38.734 1.00 13.29 223 PRO A C 1
ATOM 1736 O O . PRO A 1 223 ? 23.976 -6.567 39.711 1.00 13.97 223 PRO A O 1
ATOM 1740 N N . PRO A 1 224 ? 25.434 -8.067 38.843 1.00 13.42 224 PRO A N 1
ATOM 1741 C CA . PRO A 1 224 ? 26.210 -8.705 37.780 1.00 12.43 224 PRO A CA 1
ATOM 1742 C C . PRO A 1 224 ? 25.542 -9.915 37.109 1.00 11.08 224 PRO A C 1
ATOM 1743 O O . PRO A 1 224 ? 26.184 -10.599 36.313 1.00 11.78 224 PRO A O 1
ATOM 1747 N N . TRP A 1 225 ? 24.257 -10.151 37.392 1.00 9.89 225 TRP A N 1
ATOM 1748 C CA . TRP A 1 225 ? 23.525 -11.231 36.699 1.00 8.89 225 TRP A CA 1
ATOM 1749 C C . TRP A 1 225 ? 24.210 -12.594 36.888 1.00 8.01 225 TRP A C 1
ATOM 1750 O O . TRP A 1 225 ? 24.435 -13.352 35.932 1.00 7.75 225 TRP A O 1
ATOM 1761 N N . ASP A 1 226 ? 24.515 -12.896 38.143 1.00 8.48 226 ASP A N 1
ATOM 1762 C CA . ASP A 1 226 ? 25.182 -14.149 38.483 1.00 9.38 226 ASP A CA 1
ATOM 1763 C C . ASP A 1 226 ? 24.383 -15.392 38.094 1.00 8.96 226 ASP A C 1
ATOM 1764 O O . ASP A 1 226 ? 24.968 -16.399 37.715 1.00 9.18 226 ASP A O 1
ATOM 1769 N N . ASP A 1 227 ? 23.054 -15.320 38.174 1.00 8.28 227 ASP A N 1
ATOM 1770 C CA . ASP A 1 227 ? 22.236 -16.477 37.793 1.00 8.27 227 ASP A CA 1
ATOM 1771 C C . ASP A 1 227 ? 22.338 -16.743 36.293 1.00 7.74 227 ASP A C 1
ATOM 1772 O O . ASP A 1 227 ? 22.448 -17.892 35.866 1.00 7.91 227 ASP A O 1
ATOM 1777 N N . PHE A 1 228 ? 22.321 -15.688 35.488 1.00 7.59 228 PHE A N 1
ATOM 1778 C CA . PHE A 1 228 ? 22.535 -15.869 34.060 1.00 7.44 228 PHE A CA 1
ATOM 1779 C C . PHE A 1 228 ? 23.913 -16.480 33.806 1.00 8.20 228 PHE A C 1
ATOM 1780 O O . PHE A 1 228 ? 24.006 -17.477 33.088 1.00 8.42 228 PHE A O 1
ATOM 1788 N N . ALA A 1 229 ? 24.961 -15.910 34.403 1.00 8.09 229 ALA A N 1
ATOM 1789 C CA . ALA A 1 229 ? 26.306 -16.425 34.151 1.00 8.54 229 ALA A CA 1
ATOM 1790 C C . ALA A 1 229 ? 26.407 -17.909 34.480 1.00 8.74 229 ALA A C 1
ATOM 1791 O O . ALA A 1 229 ? 26.955 -18.681 33.698 1.00 8.93 229 ALA A O 1
ATOM 1793 N N . ARG A 1 230 ? 25.901 -18.303 35.644 1.00 8.38 230 ARG A N 1
ATOM 1794 C CA . ARG A 1 230 ? 26.089 -19.679 36.096 1.00 9.06 230 ARG A CA 1
ATOM 1795 C C . ARG A 1 230 ? 25.205 -20.665 35.325 1.00 8.68 230 ARG A C 1
ATOM 1796 O O . ARG A 1 230 ? 25.566 -21.840 35.159 1.00 9.66 230 ARG A O 1
ATOM 1804 N N . SER A 1 231 ? 24.047 -20.210 34.860 1.00 8.32 231 SER A N 1
ATOM 1805 C CA . SER A 1 231 ? 23.156 -21.107 34.137 1.00 8.50 231 SER A CA 1
ATOM 1806 C C . SER A 1 231 ? 23.528 -21.256 32.675 1.00 8.21 231 SER A C 1
ATOM 1807 O O . SER A 1 231 ? 23.287 -22.291 32.062 1.00 9.03 231 SER A O 1
ATOM 1810 N N . VAL A 1 232 ? 24.086 -20.186 32.112 1.00 8.19 232 VAL A N 1
ATOM 1811 C CA . VAL A 1 232 ? 24.383 -20.139 30.675 1.00 8.50 232 VAL A CA 1
ATOM 1812 C C . VAL A 1 232 ? 25.793 -20.652 30.314 1.00 8.61 232 VAL A C 1
ATOM 1813 O O . VAL A 1 232 ? 25.975 -21.254 29.248 1.00 9.22 232 VAL A O 1
ATOM 1817 N N . ALA A 1 233 ? 26.785 -20.440 31.180 1.00 8.82 233 ALA A N 1
ATOM 1818 C CA . ALA A 1 233 ? 28.140 -20.884 30.836 1.00 9.56 233 ALA A CA 1
ATOM 1819 C C . ALA A 1 233 ? 28.195 -22.372 30.454 1.00 10.29 233 ALA A C 1
ATOM 1820 O O . ALA A 1 233 ? 28.829 -22.725 29.464 1.00 10.92 233 ALA A O 1
ATOM 1822 N N . PRO A 1 234 ? 27.523 -23.257 31.215 1.00 10.35 234 PRO A N 1
ATOM 1823 C CA . PRO A 1 234 ? 27.611 -24.662 30.808 1.00 10.82 234 PRO A CA 1
ATOM 1824 C C . PRO A 1 234 ? 26.930 -24.967 29.471 1.00 11.25 234 PRO A C 1
ATOM 1825 O O . PRO A 1 234 ? 27.350 -25.892 28.757 1.00 12.20 234 PRO A O 1
ATOM 1829 N N . LEU A 1 235 ? 25.893 -24.211 29.137 1.00 11.38 235 LEU A N 1
ATOM 1830 C CA . LEU A 1 235 ? 25.217 -24.378 27.857 1.00 12.22 235 LEU A CA 1
ATOM 1831 C C . LEU A 1 235 ? 26.144 -23.982 26.699 1.00 12.17 235 LEU A C 1
ATOM 1832 O O . LEU A 1 235 ? 26.206 -24.688 25.682 1.00 12.74 235 LEU A O 1
ATOM 1837 N N . VAL A 1 236 ? 26.864 -22.870 26.867 1.00 11.46 236 VAL A N 1
ATOM 1838 C CA . VAL A 1 236 ? 27.849 -22.414 25.871 1.00 11.72 236 VAL A CA 1
ATOM 1839 C C . VAL A 1 236 ? 28.929 -23.484 25.683 1.00 12.23 236 VAL A C 1
ATOM 1840 O O . VAL A 1 236 ? 29.246 -23.855 24.546 1.00 13.08 236 VAL A O 1
ATOM 1844 N N . ALA A 1 237 ? 29.441 -24.013 26.791 1.00 12.33 237 ALA A N 1
ATOM 1845 C CA . ALA A 1 237 ? 30.525 -24.985 26.746 1.00 13.58 237 ALA A CA 1
ATOM 1846 C C . ALA A 1 237 ? 30.074 -26.285 26.084 1.00 14.49 237 ALA A C 1
ATOM 1847 O O . ALA A 1 237 ? 30.856 -26.912 25.364 1.00 15.88 237 ALA A O 1
ATOM 1849 N N . ASP A 1 238 ? 28.816 -26.675 26.301 1.00 14.02 238 ASP A N 1
ATOM 1850 C CA . ASP A 1 238 ? 28.309 -27.969 25.817 1.00 14.90 238 ASP A CA 1
ATOM 1851 C C . ASP A 1 238 ? 27.829 -27.924 24.362 1.00 15.13 238 ASP A C 1
ATOM 1852 O O . ASP A 1 238 ? 27.677 -28.974 23.719 1.00 16.00 238 ASP A O 1
ATOM 1857 N N . TYR A 1 239 ? 27.569 -26.721 23.847 1.00 14.55 239 TYR A N 1
ATOM 1858 C CA . TYR A 1 239 ? 27.105 -26.548 22.466 1.00 14.93 239 TYR A CA 1
ATOM 1859 C C . TYR A 1 239 ? 27.933 -25.477 21.771 1.00 14.76 239 TYR A C 1
ATOM 1860 O O . TYR A 1 239 ? 27.400 -24.563 21.123 1.00 14.47 239 TYR A O 1
ATOM 1869 N N . ALA A 1 240 ? 29.248 -25.615 21.892 1.00 14.63 240 ALA A N 1
ATOM 1870 C CA . ALA A 1 240 ? 30.192 -24.579 21.479 1.00 14.48 240 ALA A CA 1
ATOM 1871 C C . ALA A 1 240 ? 30.155 -24.234 19.993 1.00 14.75 240 ALA A C 1
ATOM 1872 O O . ALA A 1 240 ? 30.553 -23.137 19.616 1.00 14.58 240 ALA A O 1
ATOM 1874 N N . ASP A 1 241 ? 29.677 -25.155 19.158 1.00 15.00 241 ASP A N 1
ATOM 1875 C CA . ASP A 1 241 ? 29.636 -24.923 17.709 1.00 16.10 241 ASP A CA 1
ATOM 1876 C C . ASP A 1 241 ? 28.290 -24.416 17.213 1.00 15.31 241 ASP A C 1
ATOM 1877 O O . ASP A 1 241 ? 28.082 -24.261 16.006 1.00 15.73 241 ASP A O 1
ATOM 1882 N N . ARG A 1 242 ? 27.381 -24.137 18.148 1.00 14.27 242 ARG A N 1
ATOM 1883 C CA . ARG A 1 242 ? 26.003 -23.801 17.819 1.00 14.17 242 ARG A CA 1
ATOM 1884 C C . ARG A 1 242 ? 25.531 -22.529 18.523 1.00 12.86 242 ARG A C 1
ATOM 1885 O O . ARG A 1 242 ? 24.325 -22.233 18.551 1.00 14.02 242 ARG A O 1
ATOM 1893 N N . VAL A 1 243 ? 26.486 -21.767 19.060 1.00 11.39 243 VAL A N 1
ATOM 1894 C CA . VAL A 1 243 ? 26.172 -20.608 19.897 1.00 10.79 243 VAL A CA 1
ATOM 1895 C C . VAL A 1 243 ? 26.701 -19.305 19.291 1.00 10.22 243 VAL A C 1
ATOM 1896 O O . VAL A 1 243 ? 27.838 -19.236 18.799 1.00 10.51 243 VAL A O 1
ATOM 1900 N N . ILE A 1 244 ? 25.850 -18.281 19.316 1.00 9.23 244 ILE A N 1
ATOM 1901 C CA . ILE A 1 244 ? 26.221 -16.925 18.893 1.00 8.97 244 ILE A CA 1
ATOM 1902 C C . ILE A 1 244 ? 25.779 -15.943 19.974 1.00 8.52 244 ILE A C 1
ATOM 1903 O O . ILE A 1 244 ? 25.173 -16.354 20.970 1.00 9.56 244 ILE A O 1
ATOM 1908 N N . TRP A 1 245 ? 26.084 -14.663 19.792 1.00 7.75 245 TRP A N 1
ATOM 1909 C CA . TRP A 1 245 ? 25.903 -13.684 20.850 1.00 7.07 245 TRP A CA 1
ATOM 1910 C C . TRP A 1 245 ? 25.531 -12.334 20.247 1.00 7.01 245 TRP A C 1
ATOM 1911 O O . TRP A 1 245 ? 25.893 -12.036 19.104 1.00 8.36 245 TRP A O 1
ATOM 1922 N N . GLY A 1 246 ? 24.829 -11.510 21.016 1.00 6.70 246 GLY A N 1
ATOM 1923 C CA . GLY A 1 246 ? 24.526 -10.137 20.635 1.00 6.77 246 GLY A CA 1
ATOM 1924 C C . GLY A 1 246 ? 24.235 -9.298 21.860 1.00 6.80 246 GLY A C 1
ATOM 1925 O O . GLY A 1 246 ? 24.026 -9.825 22.962 1.00 7.29 246 GLY A O 1
ATOM 1926 N N . THR A 1 247 ? 24.233 -7.988 21.654 1.00 7.35 247 THR A N 1
ATOM 1927 C CA . THR A 1 247 ? 23.963 -7.038 22.724 1.00 7.13 247 THR A CA 1
ATOM 1928 C C . THR A 1 247 ? 22.472 -6.889 22.998 1.00 7.75 247 THR A C 1
ATOM 1929 O O . THR A 1 247 ? 22.092 -6.551 24.121 1.00 8.65 247 THR A O 1
ATOM 1933 N N . ALA A 1 248 ? 21.656 -7.106 21.965 1.00 7.35 248 ALA A N 1
ATOM 1934 C CA . ALA A 1 248 ? 20.230 -6.734 21.925 1.00 8.00 248 ALA A CA 1
ATOM 1935 C C . ALA A 1 248 ? 19.956 -5.223 21.984 1.00 7.58 248 ALA A C 1
ATOM 1936 O O . ALA A 1 248 ? 18.819 -4.817 22.131 1.00 8.38 248 ALA A O 1
ATOM 1938 N N . TRP A 1 249 ? 20.991 -4.397 21.790 1.00 7.06 249 TRP A N 1
ATOM 1939 C CA . TRP A 1 249 ? 20.833 -2.950 21.717 1.00 7.46 249 TRP A CA 1
ATOM 1940 C C . TRP A 1 249 ? 19.906 -2.657 20.526 1.00 7.82 249 TRP A C 1
ATOM 1941 O O . TRP A 1 249 ? 20.051 -3.285 19.483 1.00 8.18 249 TRP A O 1
ATOM 1952 N N . PRO A 1 250 ? 18.968 -1.695 20.660 1.00 7.44 250 PRO A N 1
ATOM 1953 C CA . PRO A 1 250 ? 18.790 -0.720 21.757 1.00 7.96 250 PRO A CA 1
ATOM 1954 C C . PRO A 1 250 ? 17.793 -1.150 22.843 1.00 8.53 250 PRO A C 1
ATOM 1955 O O . PRO A 1 250 ? 17.190 -0.298 23.493 1.00 8.48 250 PRO A O 1
ATOM 1959 N N . HIS A 1 251 ? 17.660 -2.458 23.027 1.00 7.62 251 HIS A N 1
ATOM 1960 C CA . HIS A 1 251 ? 16.972 -3.047 24.185 1.00 7.75 251 HIS A CA 1
ATOM 1961 C C . HIS A 1 251 ? 15.478 -2.742 24.212 1.00 8.00 251 HIS A C 1
ATOM 1962 O O . HIS A 1 251 ? 14.970 -2.207 25.212 1.00 8.60 251 HIS A O 1
ATOM 1969 N N . PRO A 1 252 ? 14.771 -3.065 23.114 1.00 7.71 252 PRO A N 1
ATOM 1970 C CA . PRO A 1 252 ? 13.322 -2.792 23.104 1.00 8.41 252 PRO A CA 1
ATOM 1971 C C . PRO A 1 252 ? 12.635 -3.345 24.348 1.00 8.36 252 PRO A C 1
ATOM 1972 O O . PRO A 1 252 ? 12.934 -4.461 24.795 1.00 8.43 252 PRO A O 1
ATOM 1976 N N . ASN A 1 253 ? 11.731 -2.534 24.904 1.00 8.83 253 ASN A N 1
ATOM 1977 C CA . ASN A 1 253 ? 10.898 -2.921 26.058 1.00 9.78 253 ASN A CA 1
ATOM 1978 C C . ASN A 1 253 ? 11.659 -3.085 27.380 1.00 9.39 253 ASN A C 1
ATOM 1979 O O . ASN A 1 253 ? 11.117 -3.602 28.351 1.00 10.74 253 ASN A O 1
ATOM 1984 N N . MET A 1 254 ? 12.907 -2.622 27.418 1.00 9.21 254 MET A N 1
ATOM 1985 C CA . MET A 1 254 ? 13.688 -2.686 28.657 1.00 9.12 254 MET A CA 1
ATOM 1986 C C . MET A 1 254 ? 13.742 -1.377 29.437 1.00 8.71 254 MET A C 1
ATOM 1987 O O . MET A 1 254 ? 14.586 -1.210 30.317 1.00 8.85 254 MET A O 1
ATOM 1992 N N . GLN A 1 255 ? 12.806 -0.466 29.156 1.00 9.03 255 GLN A N 1
ATOM 1993 C CA . GLN A 1 255 ? 12.796 0.820 29.836 1.00 9.54 255 GLN A CA 1
ATOM 1994 C C . GLN A 1 255 ? 12.684 0.712 31.361 1.00 9.16 255 GLN A C 1
ATOM 1995 O O . GLN A 1 255 ? 13.094 1.629 32.068 1.00 10.32 255 GLN A O 1
ATOM 2001 N N . ASP A 1 256 ? 12.134 -0.382 31.880 1.00 8.74 256 ASP A N 1
ATOM 2002 C CA . ASP A 1 256 ? 12.025 -0.517 33.331 1.00 9.99 256 ASP A CA 1
ATOM 2003 C C . ASP A 1 256 ? 13.284 -1.045 33.995 1.00 9.00 256 ASP A C 1
ATOM 2004 O O . ASP A 1 256 ? 13.377 -1.041 35.215 1.00 9.28 256 ASP A O 1
ATOM 2009 N N . ALA A 1 257 ? 14.236 -1.530 33.204 1.00 8.40 257 ALA A N 1
ATOM 2010 C CA . ALA A 1 257 ? 15.527 -1.986 33.742 1.00 8.43 257 ALA A CA 1
ATOM 2011 C C . ALA A 1 257 ? 16.572 -1.796 32.658 1.00 8.07 257 ALA A C 1
ATOM 2012 O O . ALA A 1 257 ? 17.053 -2.757 32.039 1.00 8.76 257 ALA A O 1
ATOM 2014 N N . ILE A 1 258 ? 16.922 -0.540 32.413 1.00 7.87 258 ILE A N 1
ATOM 2015 C CA . ILE A 1 258 ? 17.763 -0.219 31.266 1.00 8.00 258 ILE A CA 1
ATOM 2016 C C . ILE A 1 258 ? 19.189 -0.732 31.505 1.00 8.38 258 ILE A C 1
ATOM 2017 O O . ILE A 1 258 ? 19.824 -0.345 32.482 1.00 8.63 258 ILE A O 1
ATOM 2022 N N . PRO A 1 259 ? 19.685 -1.622 30.620 1.00 8.25 259 PRO A N 1
ATOM 2023 C CA . PRO A 1 259 ? 21.002 -2.201 30.873 1.00 8.27 259 PRO A CA 1
ATOM 2024 C C . PRO A 1 259 ? 22.139 -1.291 30.412 1.00 8.80 259 PRO A C 1
ATOM 2025 O O . PRO A 1 259 ? 22.005 -0.543 29.439 1.00 9.58 259 PRO A O 1
ATOM 2029 N N . ASP A 1 260 ? 23.247 -1.350 31.134 1.00 8.54 260 ASP A N 1
ATOM 2030 C CA . ASP A 1 260 ? 24.478 -0.654 30.735 1.00 9.03 260 ASP A CA 1
ATOM 2031 C C . ASP A 1 260 ? 25.225 -1.573 29.769 1.00 9.01 260 ASP A C 1
ATOM 2032 O O . ASP A 1 260 ? 25.620 -2.672 30.148 1.00 8.73 260 ASP A O 1
ATOM 2037 N N . ASP A 1 261 ? 25.369 -1.152 28.510 1.00 8.51 261 ASP A N 1
ATOM 2038 C CA . ASP A 1 261 ? 26.000 -2.028 27.506 1.00 7.89 261 ASP A CA 1
ATOM 2039 C C . ASP A 1 261 ? 27.397 -2.510 27.863 1.00 8.26 261 ASP A C 1
ATOM 2040 O O . ASP A 1 261 ? 27.784 -3.589 27.455 1.00 8.18 261 ASP A O 1
ATOM 2045 N N . GLY A 1 262 ? 28.140 -1.725 28.634 1.00 8.83 262 GLY A N 1
ATOM 2046 C CA . GLY A 1 262 ? 29.449 -2.189 29.098 1.00 9.38 262 GLY A CA 1
ATOM 2047 C C . GLY A 1 262 ? 29.321 -3.473 29.908 1.00 9.39 262 GLY A C 1
ATOM 2048 O O . GLY A 1 262 ? 30.112 -4.410 29.762 1.00 9.39 262 GLY A O 1
ATOM 2049 N N . LEU A 1 263 ? 28.319 -3.507 30.780 1.00 8.96 263 LEU A N 1
ATOM 2050 C CA . LEU A 1 263 ? 28.086 -4.677 31.622 1.00 9.24 263 LEU A CA 1
ATOM 2051 C C . LEU A 1 263 ? 27.539 -5.850 30.814 1.00 9.04 263 LEU A C 1
ATOM 2052 O O . LEU A 1 263 ? 27.873 -7.000 31.079 1.00 9.65 263 LEU A O 1
ATOM 2057 N N . VAL A 1 264 ? 26.700 -5.551 29.822 1.00 7.73 264 VAL A N 1
ATOM 2058 C CA . VAL A 1 264 ? 26.191 -6.564 28.898 1.00 7.07 264 VAL A CA 1
ATOM 2059 C C . VAL A 1 264 ? 27.340 -7.302 28.197 1.00 7.31 264 VAL A C 1
ATOM 2060 O O . VAL A 1 264 ? 27.386 -8.534 28.149 1.00 7.60 264 VAL A O 1
ATOM 2064 N N . VAL A 1 265 ? 28.306 -6.534 27.705 1.00 7.62 265 VAL A N 1
ATOM 2065 C CA . VAL A 1 265 ? 29.465 -7.113 27.027 1.00 7.83 265 VAL A CA 1
ATOM 2066 C C . VAL A 1 265 ? 30.368 -7.865 28.015 1.00 7.72 265 VAL A C 1
ATOM 2067 O O . VAL A 1 265 ? 30.922 -8.912 27.667 1.00 8.01 265 VAL A O 1
ATOM 2071 N N . ASP A 1 266 ? 30.479 -7.352 29.246 1.00 8.21 266 ASP A N 1
ATOM 2072 C CA . ASP A 1 266 ? 31.313 -8.001 30.262 1.00 9.56 266 ASP A CA 1
ATOM 2073 C C . ASP A 1 266 ? 30.779 -9.380 30.683 1.00 9.38 266 ASP A C 1
ATOM 2074 O O . ASP A 1 266 ? 31.478 -10.161 31.328 1.00 10.28 266 ASP A O 1
ATOM 2079 N N . MET A 1 267 ? 29.547 -9.710 30.294 1.00 8.21 267 MET A N 1
ATOM 2080 C CA . MET A 1 267 ? 29.058 -11.072 30.520 1.00 8.30 267 MET A CA 1
ATOM 2081 C C . MET A 1 267 ? 29.791 -12.100 29.634 1.00 9.06 267 MET A C 1
ATOM 2082 O O . MET A 1 267 ? 29.883 -13.280 29.977 1.00 9.17 267 MET A O 1
ATOM 2087 N N . ILE A 1 268 ? 30.296 -11.661 28.478 1.00 8.46 268 ILE A N 1
ATOM 2088 C CA . ILE A 1 268 ? 30.915 -12.580 27.525 1.00 8.51 268 ILE A CA 1
ATOM 2089 C C . ILE A 1 268 ? 31.990 -13.492 28.139 1.00 9.17 268 ILE A C 1
ATOM 2090 O O . ILE A 1 268 ? 31.867 -14.712 28.022 1.00 8.87 268 ILE A O 1
ATOM 2095 N N . PRO A 1 269 ? 33.023 -12.923 28.798 1.00 9.92 269 PRO A N 1
ATOM 2096 C CA . PRO A 1 269 ? 34.056 -13.820 29.343 1.00 10.76 269 PRO A CA 1
ATOM 2097 C C . PRO A 1 269 ? 33.576 -14.665 30.532 1.00 11.18 269 PRO A C 1
ATOM 2098 O O . PRO A 1 269 ? 34.269 -15.607 30.946 1.00 12.20 269 PRO A O 1
ATOM 2102 N N . ARG A 1 270 ? 32.407 -14.346 31.080 1.00 10.35 270 ARG A N 1
ATOM 2103 C CA . ARG A 1 270 ? 31.819 -15.188 32.121 1.00 11.10 270 ARG A CA 1
ATOM 2104 C C . ARG A 1 270 ? 31.154 -16.420 31.503 1.00 11.03 270 ARG A C 1
ATOM 2105 O O . ARG A 1 270 ? 31.310 -17.538 32.019 1.00 13.06 270 ARG A O 1
ATOM 2113 N N . ILE A 1 271 ? 30.421 -16.235 30.404 1.00 10.19 271 ILE A N 1
ATOM 2114 C CA . ILE A 1 271 ? 29.749 -17.369 29.759 1.00 10.20 271 ILE A CA 1
ATOM 2115 C C . ILE A 1 271 ? 30.656 -18.115 28.774 1.00 10.95 271 ILE A C 1
ATOM 2116 O O . ILE A 1 271 ? 30.400 -19.264 28.418 1.00 11.03 271 ILE A O 1
ATOM 2121 N N . ALA A 1 272 ? 31.712 -17.439 28.329 1.00 10.70 272 ALA A N 1
ATOM 2122 C CA . ALA A 1 272 ? 32.681 -18.010 27.398 1.00 10.83 272 ALA A CA 1
ATOM 2123 C C . ALA A 1 272 ? 34.088 -17.698 27.923 1.00 11.48 272 ALA A C 1
ATOM 2124 O O . ALA A 1 272 ? 34.748 -16.767 27.451 1.00 11.85 272 ALA A O 1
ATOM 2126 N N . PRO A 1 273 ? 34.550 -18.466 28.932 1.00 12.22 273 PRO A N 1
ATOM 2127 C CA . PRO A 1 273 ? 35.749 -18.052 29.656 1.00 13.55 273 PRO A CA 1
ATOM 2128 C C . PRO A 1 273 ? 37.074 -18.241 28.908 1.00 15.35 273 PRO A C 1
ATOM 2129 O O . PRO A 1 273 ? 38.059 -17.581 29.243 1.00 17.73 273 PRO A O 1
ATOM 2133 N N . THR A 1 274 ? 37.084 -19.096 27.892 1.00 13.98 274 THR A N 1
ATOM 2134 C CA . THR A 1 274 ? 38.319 -19.461 27.203 1.00 14.70 274 THR A CA 1
ATOM 2135 C C . THR A 1 274 ? 38.436 -18.743 25.857 1.00 14.20 274 THR A C 1
ATOM 2136 O O . THR A 1 274 ? 37.427 -18.336 25.285 1.00 13.42 274 THR A O 1
ATOM 2140 N N . PRO A 1 275 ? 39.668 -18.592 25.332 1.00 14.17 275 PRO A N 1
ATOM 2141 C CA . PRO A 1 275 ? 39.824 -18.025 23.980 1.00 13.98 275 PRO A CA 1
ATOM 2142 C C . PRO A 1 275 ? 39.062 -18.830 22.926 1.00 13.43 275 PRO A C 1
ATOM 2143 O O . PRO A 1 275 ? 38.509 -18.258 21.990 1.00 13.76 275 PRO A O 1
ATOM 2147 N N . GLU A 1 276 ? 39.018 -20.148 23.096 1.00 13.90 276 GLU A N 1
ATOM 2148 C CA . GLU A 1 276 ? 38.338 -21.044 22.162 1.00 14.58 276 GLU A CA 1
ATOM 2149 C C . GLU A 1 276 ? 36.850 -20.707 22.068 1.00 1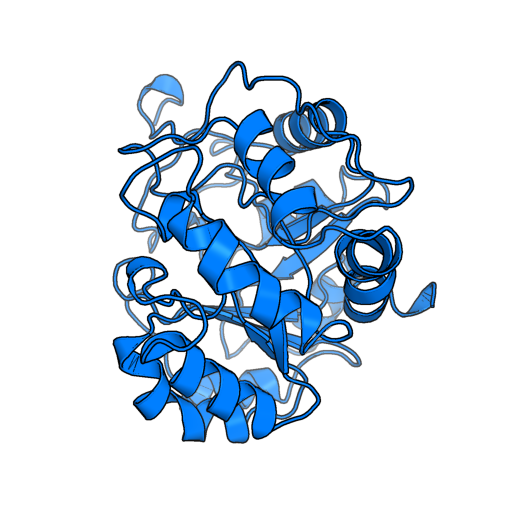3.39 276 GLU A C 1
ATOM 2150 O O . GLU A 1 276 ? 36.302 -20.555 20.969 1.00 13.68 276 GLU A O 1
ATOM 2156 N N . LEU A 1 277 ? 36.201 -20.585 23.223 1.00 13.06 277 LEU A N 1
ATOM 2157 C CA . LEU A 1 277 ? 34.760 -20.318 23.247 1.00 12.01 277 LEU A CA 1
ATOM 2158 C C . LEU A 1 277 ? 34.451 -18.912 22.769 1.00 11.45 277 LEU A C 1
ATOM 2159 O O . LEU A 1 277 ? 33.463 -18.698 22.064 1.00 10.58 277 LEU A O 1
ATOM 2164 N N . GLN A 1 278 ? 35.312 -17.958 23.111 1.00 11.65 278 GLN A N 1
ATOM 2165 C CA . GLN A 1 278 ? 35.105 -16.579 22.645 1.00 11.48 278 GLN A CA 1
ATOM 2166 C C . GLN A 1 278 ? 35.219 -16.483 21.134 1.00 12.09 278 GLN A C 1
ATOM 2167 O O . GLN A 1 278 ? 34.394 -15.836 20.484 1.00 11.83 278 GLN A O 1
ATOM 2173 N N . HIS A 1 279 ? 36.226 -17.148 20.568 1.00 12.43 279 HIS A N 1
ATOM 2174 C CA . HIS A 1 279 ? 36.415 -17.149 19.128 1.00 13.27 279 HIS A CA 1
ATOM 2175 C C . HIS A 1 279 ? 35.236 -17.791 18.391 1.00 12.29 279 HIS A C 1
ATOM 2176 O O . HIS A 1 279 ? 34.764 -17.260 17.382 1.00 12.37 279 HIS A O 1
ATOM 2183 N N . LYS A 1 280 ? 34.766 -18.933 18.887 1.00 11.74 280 LYS A N 1
ATOM 2184 C CA . LYS A 1 280 ? 33.617 -19.602 18.278 1.00 12.46 280 LYS A CA 1
ATOM 2185 C C . LYS A 1 280 ? 32.356 -18.735 18.355 1.00 11.17 280 LYS A C 1
ATOM 2186 O O . LYS A 1 280 ? 31.681 -18.504 17.348 1.00 11.52 280 LYS A O 1
ATOM 2192 N N . MET A 1 281 ? 32.038 -18.269 19.562 1.00 10.79 281 MET A N 1
ATOM 2193 C CA . MET A 1 281 ? 30.787 -17.568 19.804 1.00 9.69 281 MET A CA 1
ATOM 2194 C C . MET A 1 281 ? 30.721 -16.219 19.109 1.00 9.72 281 MET A C 1
ATOM 2195 O O . MET A 1 281 ? 29.657 -15.821 18.624 1.00 9.12 281 MET A O 1
ATOM 2200 N N . LEU A 1 282 ? 31.857 -15.531 19.048 1.00 9.85 282 LEU A N 1
ATOM 2201 C CA . LEU A 1 282 ? 31.886 -14.169 18.530 1.00 10.19 282 LEU A CA 1
ATOM 2202 C C . LEU A 1 282 ? 32.352 -14.059 17.087 1.00 10.58 282 LEU A C 1
ATOM 2203 O O . LEU A 1 282 ? 32.076 -13.063 16.434 1.00 10.76 282 LEU A O 1
ATOM 2208 N N . VAL A 1 283 ? 33.073 -15.057 16.595 1.00 10.60 283 VAL A N 1
ATOM 2209 C CA . VAL A 1 283 ? 33.644 -14.968 15.247 1.00 11.17 283 VAL A CA 1
ATOM 2210 C C . VAL A 1 283 ? 33.196 -16.137 14.358 1.00 11.99 283 VAL A C 1
ATOM 2211 O O . VAL A 1 283 ? 32.393 -15.943 13.448 1.00 12.52 283 VAL A O 1
ATOM 2215 N N . THR A 1 284 ? 33.696 -17.344 14.634 1.00 12.91 284 THR A N 1
ATOM 2216 C CA . THR A 1 284 ? 33.468 -18.496 13.744 1.00 14.18 284 THR A CA 1
ATOM 2217 C C . THR A 1 284 ? 31.999 -18.836 13.508 1.00 13.72 284 THR A C 1
ATOM 2218 O O . THR A 1 284 ? 31.552 -18.949 12.365 1.00 14.42 284 THR A O 1
ATOM 2222 N N . ASN A 1 285 ? 31.239 -18.979 14.594 1.00 13.14 285 ASN A N 1
ATOM 2223 C CA . ASN A 1 285 ? 29.847 -19.394 14.473 1.00 13.39 285 ASN A CA 1
ATOM 2224 C C . ASN A 1 285 ? 28.972 -18.358 13.750 1.00 12.62 285 ASN A C 1
ATOM 2225 O O . ASN A 1 285 ? 28.258 -18.720 12.813 1.00 12.71 285 ASN A O 1
ATOM 2230 N N . PRO A 1 286 ? 29.007 -17.069 14.178 1.00 12.06 286 PRO A N 1
ATOM 2231 C CA . PRO A 1 286 ? 28.184 -16.112 13.431 1.00 11.50 286 PRO A CA 1
ATOM 2232 C C . PRO A 1 286 ? 28.651 -15.889 11.980 1.00 12.35 286 PRO A C 1
ATOM 2233 O O . PRO A 1 286 ? 27.822 -15.624 11.110 1.00 12.49 286 PRO A O 1
ATOM 2237 N N . MET A 1 287 ? 29.951 -16.012 11.714 1.00 12.70 287 MET A N 1
ATOM 2238 C CA . MET A 1 287 ? 30.421 -15.977 10.325 1.00 13.28 287 MET A CA 1
ATOM 2239 C C . MET A 1 287 ? 29.811 -17.118 9.497 1.00 14.41 287 MET A C 1
ATOM 2240 O O . MET A 1 287 ? 29.397 -16.910 8.358 1.00 14.57 287 MET A O 1
ATOM 2245 N N . ARG A 1 288 ? 29.739 -18.320 10.069 1.00 15.21 288 ARG A N 1
ATOM 2246 C CA . ARG A 1 288 ? 29.165 -19.456 9.337 1.00 17.17 288 ARG A CA 1
ATOM 2247 C C . ARG A 1 288 ? 27.696 -19.228 8.967 1.00 16.56 288 ARG A C 1
ATOM 2248 O O . ARG A 1 288 ? 27.270 -19.587 7.862 1.00 17.56 288 ARG A O 1
ATOM 2256 N N . LEU A 1 289 ? 26.941 -18.612 9.878 1.00 14.92 289 LEU A N 1
ATOM 2257 C CA . LEU A 1 289 ? 25.523 -18.337 9.659 1.00 15.00 289 LEU A CA 1
ATOM 2258 C C . LEU A 1 289 ? 25.277 -17.154 8.721 1.00 14.46 289 LEU A C 1
ATOM 2259 O O . LEU A 1 289 ? 24.379 -17.210 7.863 1.00 15.16 289 LEU A O 1
ATOM 2264 N N . TYR A 1 290 ? 26.063 -16.082 8.887 1.00 13.29 290 TYR A N 1
ATOM 2265 C CA . TYR A 1 290 ? 25.746 -14.790 8.253 1.00 12.78 290 TYR A CA 1
ATOM 2266 C C . TYR A 1 290 ? 26.665 -14.366 7.105 1.00 13.29 290 TYR A C 1
ATOM 2267 O O . TYR A 1 290 ? 26.266 -13.566 6.268 1.00 13.22 290 TYR A O 1
ATOM 2276 N N . TRP A 1 291 ? 27.881 -14.907 7.082 1.00 13.65 291 TRP A N 1
ATOM 2277 C CA . TRP A 1 291 ? 28.872 -14.613 6.048 1.00 14.74 291 TRP A CA 1
ATOM 2278 C C . TRP A 1 291 ? 29.500 -15.915 5.545 1.00 16.43 291 TRP A C 1
ATOM 2279 O O . TRP A 1 291 ? 30.728 -16.035 5.463 1.00 16.43 291 TRP A O 1
ATOM 2290 N N . SER A 1 292 ? 28.643 -16.878 5.206 1.00 17.36 292 SER A N 1
ATOM 2291 C CA . SER A 1 292 ? 29.082 -18.221 4.813 1.00 19.99 292 SER A CA 1
ATOM 2292 C C . SER A 1 292 ? 30.032 -18.193 3.622 1.00 22.20 292 SER A C 1
ATOM 2293 O O . SER A 1 292 ? 30.914 -19.045 3.515 1.00 23.31 292 SER A O 1
ATOM 2296 N N . GLU A 1 293 ? 29.857 -17.204 2.748 1.00 22.95 293 GLU A N 1
ATOM 2297 C CA . GLU A 1 293 ? 30.703 -17.051 1.560 1.00 25.07 293 GLU A CA 1
ATOM 2298 C C . GLU A 1 293 ? 32.152 -16.685 1.905 1.00 26.89 293 GLU A C 1
ATOM 2299 O O . GLU A 1 293 ? 33.050 -16.838 1.069 1.00 28.06 293 GLU A O 1
ATOM 2305 N N . GLU A 1 294 ? 32.369 -16.188 3.124 1.00 27.35 294 GLU A N 1
ATOM 2306 C CA . GLU A 1 294 ? 33.714 -15.880 3.613 1.00 28.80 294 GLU A CA 1
ATOM 2307 C C . GLU A 1 294 ? 34.324 -17.078 4.356 1.00 30.46 294 GLU A C 1
ATOM 2308 O O . GLU A 1 294 ? 35.473 -17.018 4.803 1.00 31.28 294 GLU A O 1
ATOM 2314 N N . MET A 1 295 ? 33.550 -18.156 4.479 1.00 31.33 295 MET A N 1
ATOM 2315 C CA . MET A 1 295 ? 33.947 -19.332 5.265 1.00 32.77 295 MET A CA 1
ATOM 2316 C C . MET A 1 295 ? 34.076 -20.587 4.401 1.00 34.12 295 MET A C 1
ATOM 2317 O O . MET A 1 295 ? 34.260 -20.504 3.186 1.00 34.74 295 MET A O 1
#